Protein AF-A0A0C9Z096-F1 (afdb_monomer_lite)

Organism: NCBI:txid765257

Secondary structure (DSSP, 8-state):
--TTSHHHHHHTS-SSPPPHHHHHHHH-TTS---STTS-EEETTEEEE----EEEEEEPPPTT----TT--STTEEEEEETTTBTHHHHHHHHHHHHHHHHHHHHHHHHHHHHHHT-----HHHHS--------HHHHHHHHHHHHHHHHHHHHHHHHHHH--S------------------------------------------------------

pLDDT: mean 74.46, std 22.17, range [29.5, 96.62]

Radius of gyration: 35.35 Å; chains: 1; bounding box: 98×48×95 Å

Sequence (218 aa):
PSSQSETWKSLSQDLTPLSLQEFITASNPTGRATTFAEPITVSHHVWCSIVSVDYYVWLRDSTGTLDIHATSERTAHGSMPGNTGMDAVQNMIVQGLDLIRKSLIAFCEDAMQVSMVTADLVPLENHISCFPTTFNSFADDLKRGASLTAHSRYITWFDNSFQGTKHSHDDEEYAMPAGSEDSPADNCSAGDSIDHPHSDHNEGCRVSRRLAKSGAGV

Structure (mmCIF, N/CA/C/O backbone):
data_AF-A0A0C9Z096-F1
#
_entry.id   AF-A0A0C9Z096-F1
#
loop_
_atom_site.group_PDB
_atom_site.id
_atom_site.type_symbol
_atom_site.label_atom_id
_atom_site.label_alt_id
_atom_site.label_comp_id
_atom_site.label_asym_id
_atom_site.label_entity_id
_atom_site.label_seq_id
_atom_site.pdbx_PDB_ins_code
_atom_site.Cartn_x
_atom_site.Cartn_y
_atom_site.Cartn_z
_atom_site.occupancy
_atom_site.B_iso_or_equiv
_atom_site.auth_seq_id
_atom_site.auth_comp_id
_atom_site.auth_asym_id
_atom_site.auth_atom_id
_atom_site.pdbx_PDB_model_num
ATOM 1 N N . PRO A 1 1 ? 18.635 -6.097 -16.269 1.00 79.75 1 PRO A N 1
ATOM 2 C CA . PRO A 1 1 ? 18.584 -6.477 -17.701 1.00 79.75 1 PRO A CA 1
ATOM 3 C C . PRO A 1 1 ? 19.782 -7.367 -18.065 1.00 79.75 1 PRO A C 1
ATOM 5 O O . PRO A 1 1 ? 20.839 -7.167 -17.473 1.00 79.75 1 PRO A O 1
ATOM 8 N N . SER A 1 2 ? 19.647 -8.330 -18.987 1.00 79.12 2 SER A N 1
ATOM 9 C CA . SER A 1 2 ? 20.798 -9.119 -19.469 1.00 79.12 2 SER A CA 1
ATOM 10 C C . SER A 1 2 ? 21.611 -8.323 -20.495 1.00 79.12 2 SER A C 1
ATOM 12 O O . SER A 1 2 ? 21.033 -7.546 -21.253 1.00 79.12 2 SER A O 1
ATOM 14 N N . SER A 1 3 ? 22.929 -8.536 -20.566 1.00 76.69 3 SER A N 1
ATOM 15 C CA . SER A 1 3 ? 23.837 -7.775 -21.449 1.00 76.69 3 SER A CA 1
ATOM 16 C C . SER A 1 3 ? 23.543 -7.898 -22.947 1.00 76.69 3 SER A C 1
ATOM 18 O O . SER A 1 3 ? 23.954 -7.055 -23.738 1.00 76.69 3 SER A O 1
ATOM 20 N N . GLN A 1 4 ? 22.796 -8.928 -23.345 1.00 77.81 4 GLN A N 1
ATOM 21 C CA . GLN A 1 4 ? 22.396 -9.161 -24.733 1.00 77.81 4 GLN A CA 1
ATOM 22 C C . GLN A 1 4 ? 21.029 -8.547 -25.084 1.00 77.81 4 GLN A C 1
ATOM 24 O O . GLN A 1 4 ? 20.656 -8.532 -26.255 1.00 77.81 4 GLN A O 1
ATOM 29 N N . SER A 1 5 ? 20.277 -8.050 -24.094 1.00 81.88 5 SER A N 1
ATOM 30 C CA . SER A 1 5 ? 18.935 -7.494 -24.312 1.00 81.88 5 SER A CA 1
ATOM 31 C C . SER A 1 5 ? 18.969 -6.139 -25.026 1.00 81.88 5 SER A C 1
ATOM 33 O O . SER A 1 5 ? 19.892 -5.346 -24.842 1.00 81.88 5 SER A O 1
ATOM 35 N N . GLU A 1 6 ? 17.928 -5.838 -25.803 1.00 80.44 6 GLU A N 1
ATOM 36 C CA . GLU A 1 6 ? 17.743 -4.511 -26.412 1.00 80.44 6 GLU A CA 1
ATOM 37 C C . GLU A 1 6 ? 17.655 -3.408 -25.353 1.00 80.44 6 GLU A C 1
ATOM 39 O O . GLU A 1 6 ? 18.245 -2.345 -25.522 1.00 80.44 6 GLU A O 1
ATOM 44 N N . THR A 1 7 ? 17.017 -3.696 -24.214 1.00 80.06 7 THR A N 1
ATOM 45 C CA . THR A 1 7 ? 17.017 -2.819 -23.038 1.00 80.06 7 THR A CA 1
ATOM 46 C C . THR A 1 7 ? 18.433 -2.479 -22.594 1.00 80.06 7 THR A C 1
ATOM 48 O O . THR A 1 7 ? 18.724 -1.313 -22.343 1.00 80.06 7 THR A O 1
ATOM 51 N N . TRP A 1 8 ? 19.311 -3.483 -22.483 1.00 81.50 8 TRP A N 1
ATOM 52 C CA . TRP A 1 8 ? 20.699 -3.239 -22.110 1.00 81.50 8 TRP A CA 1
ATOM 53 C C . TRP A 1 8 ? 21.368 -2.346 -23.138 1.00 81.50 8 TRP A C 1
ATOM 55 O O . TRP A 1 8 ? 21.893 -1.323 -22.741 1.00 81.50 8 TRP A O 1
ATOM 65 N N . LYS A 1 9 ? 21.284 -2.671 -24.434 1.00 80.81 9 LYS A N 1
ATOM 66 C CA . LYS A 1 9 ? 21.905 -1.866 -25.499 1.00 80.81 9 LYS A CA 1
ATOM 67 C C . LYS A 1 9 ? 21.430 -0.411 -25.493 1.00 80.81 9 LYS A C 1
ATOM 69 O O . LYS A 1 9 ? 22.246 0.481 -25.671 1.00 80.81 9 LYS A O 1
ATOM 74 N N . SER A 1 10 ? 20.135 -0.182 -25.273 1.00 81.44 10 SER A N 1
ATOM 75 C CA . SER A 1 10 ? 19.545 1.157 -25.187 1.00 81.44 10 SER A CA 1
ATOM 76 C C . SER A 1 10 ? 20.049 1.917 -23.957 1.00 81.44 10 SER A C 1
ATOM 78 O O . SER A 1 10 ? 20.594 3.003 -24.096 1.00 81.44 10 SER A O 1
ATOM 80 N N . LEU A 1 11 ? 19.931 1.338 -22.760 1.00 82.06 11 LEU A N 1
ATOM 81 C CA . LEU A 1 11 ? 20.310 2.015 -21.512 1.00 82.06 11 LEU A CA 1
ATOM 82 C C . LEU A 1 11 ? 21.830 2.079 -21.304 1.00 82.06 11 LEU A C 1
ATOM 84 O O . LEU A 1 11 ? 22.326 2.920 -20.563 1.00 82.06 11 LEU A O 1
ATOM 88 N N . SER A 1 12 ? 22.586 1.196 -21.959 1.00 79.06 12 SER A N 1
ATOM 89 C CA . SER A 1 12 ? 24.045 1.192 -21.945 1.00 79.06 12 SER A CA 1
ATOM 90 C C . SER A 1 12 ? 24.643 2.224 -22.886 1.00 79.06 12 SER A C 1
ATOM 92 O O . SER A 1 12 ? 25.860 2.235 -23.016 1.00 79.06 12 SER A O 1
ATOM 94 N N . GLN A 1 13 ? 23.862 3.045 -23.593 1.00 78.12 13 GLN A N 1
ATOM 95 C CA . GLN A 1 13 ? 24.377 4.177 -24.378 1.00 78.12 13 GLN A CA 1
ATOM 96 C C . GLN A 1 13 ? 24.530 5.437 -23.520 1.00 78.12 13 GLN A C 1
ATOM 98 O O . GLN A 1 13 ? 25.486 6.187 -23.718 1.00 78.12 13 GLN A O 1
ATOM 103 N N . ASP A 1 14 ? 23.746 5.567 -22.453 1.00 78.56 14 ASP A N 1
ATOM 104 C CA . ASP A 1 14 ? 23.806 6.713 -21.548 1.00 78.56 14 ASP A CA 1
ATOM 105 C C . ASP A 1 14 ? 25.080 6.701 -20.686 1.00 78.56 14 ASP A C 1
ATOM 107 O O . ASP A 1 14 ? 25.501 5.659 -20.171 1.00 78.56 14 ASP A O 1
ATOM 111 N N . LEU A 1 15 ? 25.747 7.854 -20.572 1.00 76.62 15 LEU A N 1
ATOM 112 C CA . LEU A 1 15 ? 26.961 8.023 -19.754 1.00 76.62 15 LEU A CA 1
ATOM 113 C C . LEU A 1 15 ? 26.644 8.132 -18.258 1.00 76.62 15 LEU A C 1
ATOM 115 O O . LEU A 1 15 ? 27.463 7.766 -17.419 1.00 76.62 15 LEU A O 1
ATOM 119 N N . THR A 1 16 ? 25.453 8.622 -17.934 1.00 85.31 16 THR A N 1
ATOM 120 C CA . THR A 1 16 ? 24.951 8.805 -16.573 1.00 85.31 16 THR A CA 1
ATOM 121 C C . THR A 1 16 ? 23.565 8.190 -16.459 1.00 85.31 16 THR A C 1
ATOM 123 O O . THR A 1 16 ? 22.818 8.221 -17.439 1.00 85.31 16 THR A O 1
ATOM 126 N N . PRO A 1 17 ? 23.182 7.667 -15.284 1.00 89.12 17 PRO A N 1
ATOM 127 C CA . PRO A 1 17 ? 21.844 7.135 -15.112 1.00 89.12 17 PRO A CA 1
ATOM 128 C C . PRO A 1 17 ? 20.799 8.252 -15.208 1.00 89.12 17 PRO A C 1
ATOM 130 O O . PRO A 1 17 ? 21.047 9.384 -14.789 1.00 89.12 17 PRO A O 1
ATOM 133 N N . LEU A 1 18 ? 19.608 7.907 -15.694 1.00 91.12 18 LEU A N 1
ATOM 134 C CA . LEU A 1 18 ? 18.451 8.800 -15.689 1.00 91.12 18 LEU A CA 1
ATOM 135 C C . LEU A 1 18 ? 18.116 9.244 -14.257 1.00 91.12 18 LEU A C 1
ATOM 137 O O . LEU A 1 18 ? 18.046 8.427 -13.325 1.00 91.12 18 LEU A O 1
ATOM 141 N N . SER A 1 19 ? 17.832 10.534 -14.085 1.00 93.62 19 SER A N 1
ATOM 142 C CA . SER A 1 19 ? 17.234 11.043 -12.851 1.00 93.62 19 SER A CA 1
ATOM 143 C C . SER A 1 19 ? 15.847 10.429 -12.624 1.00 93.62 19 SER A C 1
ATOM 145 O O . SER A 1 19 ? 15.219 9.892 -13.539 1.00 93.62 19 SER A O 1
ATOM 147 N N . LEU A 1 20 ? 15.328 10.527 -11.396 1.00 92.12 20 LEU A N 1
ATOM 148 C CA . LEU A 1 20 ? 14.001 9.998 -11.062 1.00 92.12 20 LEU A CA 1
ATOM 149 C C . LEU A 1 20 ? 12.906 10.560 -11.984 1.00 92.12 20 LEU A C 1
ATOM 151 O O . LEU A 1 20 ? 12.043 9.816 -12.445 1.00 92.12 20 LEU A O 1
ATOM 155 N N . GLN A 1 21 ? 12.948 11.863 -12.272 1.00 91.75 21 GLN A N 1
ATOM 156 C CA . GLN A 1 21 ? 11.939 12.517 -13.102 1.00 91.75 21 GLN A CA 1
ATOM 157 C C . GLN A 1 21 ? 12.019 12.062 -14.564 1.00 91.75 21 GLN A C 1
ATOM 159 O O . GLN A 1 21 ? 10.987 11.790 -15.180 1.00 91.75 21 GLN A O 1
ATOM 164 N N . GLU A 1 22 ? 13.229 11.947 -15.114 1.00 92.81 22 GLU A N 1
ATOM 165 C CA . GLU A 1 22 ? 13.451 11.442 -16.475 1.00 92.81 22 GLU A CA 1
ATOM 166 C C . GLU A 1 22 ? 13.007 9.986 -16.592 1.00 92.81 22 GLU A C 1
ATOM 168 O O . GLU A 1 22 ? 12.291 9.635 -17.526 1.00 92.81 22 GLU A O 1
ATOM 173 N N . PHE A 1 23 ? 13.341 9.159 -15.600 1.00 92.75 23 PHE A N 1
ATOM 174 C CA . PHE A 1 23 ? 12.932 7.760 -15.539 1.00 92.75 23 PHE A CA 1
ATOM 175 C C . PHE A 1 23 ? 11.406 7.608 -15.494 1.00 92.75 23 PHE A C 1
ATOM 177 O O . PHE A 1 23 ? 10.839 6.829 -16.259 1.00 92.75 23 PHE A O 1
ATOM 184 N N . ILE A 1 24 ? 10.719 8.378 -14.641 1.00 89.69 24 ILE A N 1
ATOM 185 C CA . ILE A 1 24 ? 9.250 8.350 -14.563 1.00 89.69 24 ILE A CA 1
ATOM 186 C C . ILE A 1 24 ? 8.636 8.804 -15.892 1.00 89.69 24 ILE A C 1
ATOM 188 O O . ILE A 1 24 ? 7.705 8.167 -16.385 1.00 89.69 24 ILE A O 1
ATOM 192 N N . THR A 1 25 ? 9.179 9.857 -16.503 1.00 90.56 25 THR A N 1
ATOM 193 C CA . THR A 1 25 ? 8.698 10.373 -17.794 1.00 90.56 25 THR A CA 1
ATOM 194 C C . THR A 1 25 ? 8.883 9.339 -18.906 1.00 90.56 25 THR A C 1
ATOM 196 O O . THR A 1 25 ? 7.951 9.074 -19.663 1.00 90.56 25 THR A O 1
ATOM 199 N N . ALA A 1 26 ? 10.044 8.680 -18.953 1.00 89.25 26 ALA A N 1
ATOM 200 C CA . ALA A 1 26 ? 10.334 7.595 -19.886 1.00 89.25 26 ALA A CA 1
ATOM 201 C C . ALA A 1 26 ? 9.432 6.372 -19.662 1.00 89.25 26 ALA A C 1
ATOM 203 O O . ALA A 1 26 ? 9.109 5.663 -20.614 1.00 89.25 26 ALA A O 1
ATOM 204 N N . SER A 1 27 ? 9.001 6.141 -18.418 1.00 87.31 27 SER A N 1
ATOM 205 C CA . SER A 1 27 ? 8.112 5.029 -18.074 1.00 87.31 27 SER A CA 1
ATOM 206 C C . SER A 1 27 ? 6.651 5.253 -18.465 1.00 87.31 27 SER A C 1
ATOM 208 O O . SER A 1 27 ? 5.884 4.300 -18.587 1.00 87.31 27 SER A O 1
ATOM 210 N N . ASN A 1 28 ? 6.264 6.510 -18.685 1.00 83.94 28 ASN A N 1
ATOM 211 C CA . ASN A 1 28 ? 4.907 6.904 -19.035 1.00 83.94 28 ASN A CA 1
ATOM 212 C C . ASN A 1 28 ? 4.910 8.035 -20.084 1.00 83.94 28 ASN A C 1
ATOM 214 O O . ASN A 1 28 ? 4.446 9.144 -19.803 1.00 83.94 28 ASN A O 1
ATOM 218 N N . PRO A 1 29 ? 5.386 7.774 -21.317 1.00 71.19 29 PRO A N 1
ATOM 219 C CA . PRO A 1 29 ? 5.579 8.816 -22.329 1.00 71.19 29 PRO A CA 1
ATOM 220 C C . PRO A 1 29 ? 4.263 9.452 -22.799 1.00 71.19 29 PRO A C 1
ATOM 222 O O . PRO A 1 29 ? 4.257 10.553 -23.339 1.00 71.19 29 PRO A O 1
ATOM 225 N N . THR A 1 30 ? 3.133 8.771 -22.592 1.00 74.56 30 THR A N 1
ATOM 226 C CA . THR A 1 30 ? 1.797 9.265 -22.963 1.00 74.56 30 THR A CA 1
ATOM 227 C C . THR A 1 30 ? 1.059 9.942 -21.806 1.00 74.56 30 THR A C 1
ATOM 229 O O . THR A 1 30 ? -0.063 10.405 -21.998 1.00 74.56 30 THR A O 1
ATOM 232 N N . GLY A 1 31 ? 1.645 9.973 -20.601 1.00 68.69 31 GLY A N 1
ATOM 233 C CA . GLY A 1 31 ? 0.988 10.483 -19.395 1.00 68.69 31 GLY A CA 1
ATOM 234 C C . GLY A 1 31 ? -0.212 9.647 -18.929 1.00 68.69 31 GLY A C 1
ATOM 235 O O . GLY A 1 31 ? -0.923 10.060 -18.018 1.00 68.69 31 GLY A O 1
ATOM 236 N N . ARG A 1 32 ? -0.449 8.473 -19.527 1.00 61.38 32 ARG A N 1
ATOM 237 C CA . ARG A 1 32 ? -1.652 7.655 -19.327 1.00 61.38 32 ARG A CA 1
ATOM 238 C C . ARG A 1 32 ? -1.631 6.752 -18.107 1.00 61.38 32 ARG A C 1
ATOM 240 O O . ARG A 1 32 ? -2.680 6.192 -17.820 1.00 61.38 32 ARG A O 1
ATOM 247 N N . ALA A 1 33 ? -0.511 6.621 -17.392 1.00 66.19 33 ALA A N 1
ATOM 248 C CA . ALA A 1 33 ? -0.501 5.817 -16.176 1.00 66.19 33 ALA A CA 1
ATOM 249 C C . ALA A 1 33 ? -1.481 6.363 -15.135 1.00 66.19 33 ALA A C 1
ATOM 251 O O . ALA A 1 33 ? -1.207 7.354 -14.450 1.00 66.19 33 ALA A O 1
ATOM 252 N N . THR A 1 34 ? -2.632 5.707 -15.034 1.00 72.94 34 THR A N 1
ATOM 253 C CA . THR A 1 34 ? -3.784 6.131 -14.229 1.00 72.94 34 THR A CA 1
ATOM 254 C C . THR A 1 34 ? -3.820 5.426 -12.884 1.00 72.94 34 THR A C 1
ATOM 256 O O . THR A 1 34 ? -4.392 5.961 -11.940 1.00 72.94 34 THR A O 1
ATOM 259 N N . THR A 1 35 ? -3.159 4.271 -12.758 1.00 83.44 35 THR A N 1
ATOM 260 C CA . THR A 1 35 ? -3.184 3.452 -11.538 1.00 83.44 35 THR A CA 1
ATOM 261 C C . THR A 1 35 ? -1.789 2.969 -11.136 1.00 83.44 35 THR A C 1
ATOM 263 O O . THR A 1 35 ? -0.855 3.003 -11.935 1.00 83.44 35 THR A O 1
ATOM 266 N N . PHE A 1 36 ? -1.634 2.507 -9.890 1.00 87.88 36 PHE A N 1
ATOM 267 C CA . PHE A 1 36 ? -0.390 1.882 -9.415 1.00 87.88 36 PHE A CA 1
ATOM 268 C C . PHE A 1 36 ? -0.133 0.496 -10.027 1.00 87.88 36 PHE A C 1
ATOM 270 O O . PHE A 1 36 ? 0.969 -0.029 -9.885 1.00 87.88 36 PHE A O 1
ATOM 277 N N . ALA A 1 37 ? -1.144 -0.107 -10.659 1.00 89.25 37 ALA A N 1
ATOM 278 C CA . ALA A 1 37 ? -1.058 -1.472 -11.160 1.00 89.25 37 ALA A CA 1
ATOM 279 C C . ALA A 1 37 ? -0.433 -1.588 -12.550 1.00 89.25 37 ALA A C 1
ATOM 281 O O . ALA A 1 37 ? -0.107 -2.678 -13.022 1.00 89.25 37 ALA A O 1
ATOM 282 N N . GLU A 1 38 ? -0.251 -0.451 -13.211 1.00 90.44 38 GLU A N 1
ATOM 283 C CA . GLU A 1 38 ? 0.443 -0.396 -14.481 1.00 90.44 38 GLU A CA 1
ATOM 284 C C . GLU A 1 38 ? 1.941 -0.686 -14.276 1.00 90.44 38 GLU A C 1
ATOM 286 O O . GLU A 1 38 ? 2.583 -0.066 -13.421 1.00 90.44 38 GLU A O 1
ATOM 291 N N . PRO A 1 39 ? 2.529 -1.630 -15.034 1.00 92.19 39 PRO A N 1
ATOM 292 C CA . PRO A 1 39 ? 3.949 -1.937 -14.924 1.00 92.19 39 PRO A CA 1
ATOM 293 C C . PRO A 1 39 ? 4.826 -0.733 -15.277 1.00 92.19 39 PRO A C 1
ATOM 295 O O . PRO A 1 39 ? 4.693 -0.138 -16.347 1.00 92.19 39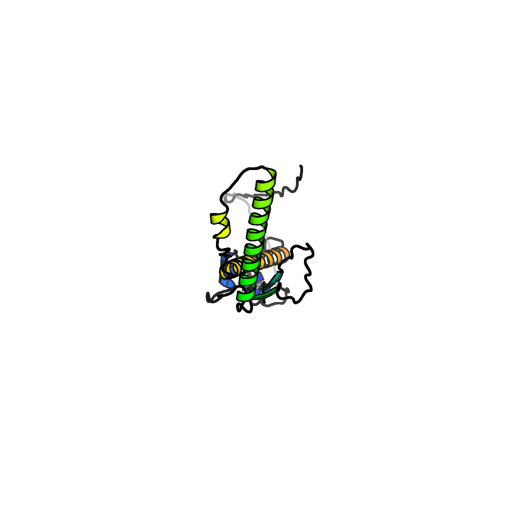 PRO A O 1
ATOM 298 N N . ILE A 1 40 ? 5.801 -0.429 -14.423 1.00 92.94 40 ILE A N 1
ATOM 299 C CA . ILE A 1 40 ? 6.772 0.638 -14.665 1.00 92.94 40 ILE A CA 1
ATOM 300 C C . ILE A 1 40 ? 7.846 0.101 -15.601 1.00 92.94 40 ILE A C 1
ATOM 302 O O . ILE A 1 40 ? 8.724 -0.668 -15.193 1.00 92.94 40 ILE A O 1
ATOM 306 N N . THR A 1 41 ? 7.745 0.499 -16.867 1.00 92.06 41 THR A N 1
ATOM 307 C CA . THR A 1 41 ? 8.547 -0.049 -17.961 1.00 92.06 41 THR A CA 1
ATOM 308 C C . THR A 1 41 ? 9.415 1.033 -18.580 1.00 92.06 41 THR A C 1
ATOM 310 O O . THR A 1 41 ? 8.882 2.014 -19.071 1.00 92.06 41 THR A O 1
ATOM 313 N N . VAL A 1 42 ? 10.735 0.851 -18.621 1.00 90.38 42 VAL A N 1
ATOM 314 C CA . VAL A 1 42 ? 11.663 1.766 -19.316 1.00 90.38 42 VAL A CA 1
ATOM 315 C C . VAL A 1 42 ? 12.539 0.948 -20.254 1.00 90.38 42 VAL A C 1
ATOM 317 O O . VAL A 1 42 ? 13.037 -0.109 -19.862 1.00 90.38 42 VAL A O 1
ATOM 320 N N . SER A 1 43 ? 12.680 1.405 -21.502 1.00 87.50 43 SER A N 1
ATOM 321 C CA . SER A 1 43 ? 13.390 0.695 -22.580 1.00 87.50 43 SER A CA 1
ATOM 322 C C . SER A 1 43 ? 12.961 -0.773 -22.708 1.00 87.50 43 SER A C 1
ATOM 324 O O . SER A 1 43 ? 13.793 -1.677 -22.768 1.00 87.50 43 SER A O 1
ATOM 326 N N . HIS A 1 44 ? 11.646 -1.018 -22.702 1.00 86.69 44 HIS A N 1
ATOM 327 C CA . HIS A 1 44 ? 11.019 -2.349 -22.784 1.00 86.69 44 HIS A CA 1
ATOM 328 C C . HIS A 1 44 ? 11.297 -3.297 -21.606 1.00 86.69 44 HIS A C 1
ATOM 330 O O . HIS A 1 44 ? 10.958 -4.477 -21.672 1.00 86.69 44 HIS A O 1
ATOM 336 N N . HIS A 1 45 ? 11.863 -2.799 -20.505 1.00 90.31 45 HIS A N 1
ATOM 337 C CA . HIS A 1 45 ? 12.083 -3.591 -19.302 1.00 90.31 45 HIS A CA 1
ATOM 338 C C . HIS A 1 45 ? 11.185 -3.153 -18.159 1.00 90.31 45 HIS A C 1
ATOM 340 O O . HIS A 1 45 ? 11.148 -1.976 -17.804 1.00 90.31 45 HIS A O 1
ATOM 346 N N . VAL A 1 46 ? 10.493 -4.123 -17.566 1.00 93.38 46 VAL A N 1
ATOM 347 C CA . VAL A 1 46 ? 9.643 -3.918 -16.394 1.00 93.38 46 VAL A CA 1
ATOM 348 C C . VAL A 1 46 ? 10.519 -3.878 -15.145 1.00 93.38 46 VAL A C 1
ATOM 350 O O . VAL A 1 46 ? 11.061 -4.895 -14.718 1.00 93.38 46 VAL A O 1
ATOM 353 N N . TRP A 1 47 ? 10.638 -2.700 -14.541 1.00 94.50 47 TRP A N 1
ATOM 354 C CA . TRP A 1 47 ? 11.446 -2.474 -13.338 1.00 94.50 47 TRP A CA 1
ATOM 355 C C . TRP A 1 47 ? 10.669 -2.758 -12.050 1.00 94.50 47 TRP A C 1
ATOM 357 O O . TRP A 1 47 ? 11.219 -3.242 -11.052 1.00 94.50 47 TRP A O 1
ATOM 367 N N . CYS A 1 48 ? 9.369 -2.477 -12.068 1.00 94.94 48 CYS A N 1
ATOM 368 C CA . CYS A 1 48 ? 8.452 -2.765 -10.978 1.00 94.94 48 CYS A CA 1
ATOM 369 C C . CYS A 1 48 ? 7.048 -3.000 -11.536 1.00 94.94 48 CYS A C 1
ATOM 371 O O . CYS A 1 48 ? 6.623 -2.323 -12.469 1.00 94.94 48 CYS A O 1
ATOM 373 N N . SER A 1 49 ? 6.329 -3.952 -10.954 1.00 93.00 49 SER A N 1
ATOM 374 C CA . SER A 1 49 ? 4.911 -4.164 -11.210 1.00 93.00 49 SER A CA 1
ATOM 375 C C . SER A 1 49 ? 4.269 -4.619 -9.908 1.00 93.00 49 SER A C 1
ATOM 377 O O . SER A 1 49 ? 4.759 -5.547 -9.264 1.00 93.00 49 SER A O 1
ATOM 379 N N . ILE A 1 50 ? 3.203 -3.928 -9.516 1.00 93.00 50 ILE A N 1
ATOM 380 C CA . ILE A 1 50 ? 2.321 -4.328 -8.425 1.00 93.00 50 ILE A CA 1
ATOM 381 C C . ILE A 1 50 ? 1.021 -4.744 -9.096 1.00 93.00 50 ILE A C 1
ATOM 383 O O . ILE A 1 50 ? 0.277 -3.895 -9.556 1.00 93.00 50 ILE A O 1
ATOM 387 N N . VAL A 1 51 ? 0.761 -6.042 -9.210 1.00 91.25 51 VAL A N 1
ATOM 388 C CA . VAL A 1 51 ? -0.428 -6.522 -9.935 1.00 91.25 51 VAL A CA 1
ATOM 389 C C . VAL A 1 51 ? -1.698 -6.258 -9.130 1.00 91.25 51 VAL A C 1
ATOM 391 O O . VAL A 1 51 ? -2.698 -5.792 -9.671 1.00 91.25 51 VAL A O 1
ATOM 394 N N . SER A 1 52 ? -1.637 -6.536 -7.830 1.00 92.69 52 SER A N 1
ATOM 395 C CA . SER A 1 52 ? -2.732 -6.320 -6.899 1.00 92.69 52 SER A CA 1
ATOM 396 C C . SER A 1 52 ? -2.216 -6.071 -5.485 1.00 92.69 52 SER A C 1
ATOM 398 O O . SER A 1 52 ? -1.078 -6.402 -5.142 1.00 92.69 52 SER A O 1
ATOM 400 N N . VAL A 1 53 ? -3.078 -5.482 -4.666 1.00 93.06 53 VAL A N 1
ATOM 401 C CA . VAL A 1 53 ? -2.942 -5.359 -3.220 1.00 93.06 53 VAL A CA 1
ATOM 402 C C . VAL A 1 53 ? -4.216 -5.906 -2.603 1.00 93.06 53 VAL A C 1
ATOM 404 O O . VAL A 1 53 ? -5.305 -5.410 -2.890 1.00 93.06 53 VAL A O 1
ATOM 407 N N . ASP A 1 54 ? -4.063 -6.922 -1.764 1.00 94.12 54 ASP A N 1
ATOM 408 C CA . ASP A 1 54 ? -5.153 -7.542 -1.024 1.00 94.12 54 ASP A CA 1
ATOM 409 C C . ASP A 1 54 ? -5.182 -7.019 0.413 1.00 94.12 54 ASP A C 1
ATOM 411 O O . ASP A 1 54 ? -4.184 -7.055 1.136 1.00 94.12 54 ASP A O 1
ATOM 415 N N . TYR A 1 55 ? -6.351 -6.549 0.827 1.00 92.56 55 TYR A N 1
ATOM 416 C CA . TYR A 1 55 ? -6.647 -6.101 2.175 1.00 92.56 55 TYR A CA 1
ATOM 417 C C . TYR A 1 55 ? -7.442 -7.180 2.884 1.00 92.56 55 TYR A C 1
ATOM 419 O O . TYR A 1 55 ? -8.523 -7.552 2.434 1.00 92.56 55 TYR A O 1
ATOM 427 N N . TYR A 1 56 ? -6.932 -7.631 4.022 1.00 92.19 56 TYR A N 1
ATOM 428 C CA . TYR A 1 56 ? -7.642 -8.529 4.916 1.00 92.19 56 TYR A CA 1
ATOM 429 C C . TYR A 1 56 ? -7.788 -7.848 6.273 1.00 92.19 56 TYR A C 1
ATOM 431 O O . TYR A 1 56 ? -6.807 -7.375 6.851 1.00 92.19 56 TYR A O 1
ATOM 439 N N . VAL A 1 57 ? -9.020 -7.766 6.764 1.00 91.06 57 VAL A N 1
ATOM 440 C CA . VAL A 1 57 ? -9.356 -7.131 8.040 1.00 91.06 57 VAL A CA 1
ATOM 441 C C . VAL A 1 57 ? -10.069 -8.147 8.908 1.00 91.06 57 VAL A C 1
ATOM 443 O O . VAL A 1 57 ? -11.030 -8.770 8.464 1.00 91.06 57 VAL A O 1
ATOM 446 N N . TRP A 1 58 ? -9.619 -8.273 10.153 1.00 90.50 58 TRP A N 1
ATOM 447 C CA . TRP A 1 58 ? -10.227 -9.126 11.167 1.00 90.50 58 TRP A CA 1
ATOM 448 C C . TRP A 1 58 ? -10.589 -8.287 12.386 1.00 90.50 58 TRP A C 1
ATOM 450 O O . TRP A 1 58 ? -9.774 -7.496 12.867 1.00 90.50 58 TRP A O 1
ATOM 460 N N . LEU A 1 59 ? -11.791 -8.491 12.917 1.00 87.56 59 LEU A N 1
ATOM 461 C CA . LEU A 1 59 ? -12.181 -7.942 14.208 1.00 87.56 59 LEU A CA 1
ATOM 462 C C . LEU A 1 59 ? -11.856 -8.930 15.315 1.00 87.56 59 LEU A C 1
ATOM 464 O O . LEU A 1 59 ? -12.309 -10.076 15.317 1.00 87.56 59 LEU A O 1
ATOM 468 N N . ARG A 1 60 ? -11.089 -8.450 16.291 1.00 80.81 60 ARG A N 1
ATOM 469 C CA . ARG A 1 60 ? -10.814 -9.194 17.513 1.00 80.81 60 ARG A CA 1
ATOM 470 C C . ARG A 1 60 ? -12.036 -9.155 18.420 1.00 80.81 60 ARG A C 1
ATOM 472 O O . ARG A 1 60 ? -12.692 -8.123 18.556 1.00 80.81 60 ARG A O 1
ATOM 479 N N . ASP A 1 61 ? -12.323 -10.286 19.041 1.00 69.62 61 ASP A N 1
ATOM 480 C CA . ASP A 1 61 ? -13.360 -10.387 20.051 1.00 69.62 61 ASP A CA 1
ATOM 481 C C . ASP A 1 61 ? -12.854 -9.980 21.445 1.00 69.62 61 ASP A C 1
ATOM 483 O O . ASP A 1 61 ? -11.658 -9.790 21.676 1.00 69.62 61 ASP A O 1
ATOM 487 N N . SER A 1 62 ? -13.779 -9.857 22.396 1.00 66.81 62 SER A N 1
ATOM 488 C CA . SER A 1 62 ? -13.454 -9.596 23.801 1.00 66.81 62 SER A CA 1
ATOM 489 C C . SER A 1 62 ? -12.789 -10.785 24.506 1.00 66.81 62 SER A C 1
ATOM 491 O O . SER A 1 62 ? -12.252 -10.603 25.596 1.00 66.81 62 SER A O 1
ATOM 493 N N . THR A 1 63 ? -12.796 -11.987 23.910 1.00 68.69 63 THR A N 1
ATOM 494 C CA . THR A 1 63 ? -12.141 -13.181 24.479 1.00 68.69 63 THR A CA 1
ATOM 495 C C . THR A 1 63 ? -10.636 -13.204 24.212 1.00 68.69 63 THR A C 1
ATOM 497 O O . THR A 1 63 ? -9.893 -13.938 24.860 1.00 68.69 63 THR A O 1
ATOM 500 N N . GLY A 1 64 ? -10.155 -12.321 23.334 1.00 65.75 64 GLY A N 1
ATOM 501 C CA . GLY A 1 64 ? -8.745 -11.999 23.193 1.00 65.75 64 GLY A CA 1
ATOM 502 C C . GLY A 1 64 ? -8.007 -12.859 22.172 1.00 65.75 64 GLY A C 1
ATOM 503 O O . GLY A 1 64 ? -6.847 -12.553 21.890 1.00 65.75 64 GLY A O 1
ATOM 504 N N . THR A 1 65 ? -8.643 -13.848 21.548 1.00 72.69 65 THR A N 1
ATOM 505 C CA . THR A 1 65 ? -8.009 -14.671 20.506 1.00 72.69 65 THR A CA 1
ATOM 506 C C . THR A 1 65 ? -8.422 -14.206 19.116 1.00 72.69 65 THR A C 1
ATOM 508 O O . THR A 1 65 ? -9.588 -14.268 18.741 1.00 72.69 65 THR A O 1
ATOM 511 N N . LEU A 1 66 ? -7.450 -13.721 18.338 1.00 76.06 66 LEU A N 1
ATOM 512 C CA . LEU A 1 66 ? -7.654 -13.403 16.928 1.00 76.06 66 LEU A CA 1
ATOM 513 C C . LEU A 1 66 ? -7.502 -14.684 16.104 1.00 76.06 66 LEU A C 1
ATOM 515 O O . LEU A 1 66 ? -6.385 -15.169 15.928 1.00 76.06 66 LEU A O 1
ATOM 519 N N . ASP A 1 67 ? -8.609 -15.222 15.603 1.00 72.62 67 ASP A N 1
ATOM 520 C CA . ASP A 1 67 ? -8.570 -16.318 14.637 1.00 72.62 67 ASP A CA 1
ATOM 521 C C . ASP A 1 67 ? -8.446 -15.757 13.212 1.00 72.62 67 ASP A C 1
ATOM 523 O O . ASP A 1 67 ? -9.404 -15.245 12.634 1.00 72.62 67 ASP A O 1
ATOM 527 N N . ILE A 1 68 ? -7.237 -15.844 12.654 1.00 75.94 68 ILE A N 1
ATOM 528 C CA . ILE A 1 68 ? -6.906 -15.359 11.305 1.00 75.94 68 ILE A CA 1
ATOM 529 C C . ILE A 1 68 ? -7.499 -16.287 10.226 1.00 75.94 68 ILE A C 1
ATOM 531 O O . ILE A 1 68 ? -7.699 -15.871 9.085 1.00 75.94 68 ILE A O 1
ATOM 535 N N . HIS A 1 69 ? -7.822 -17.534 10.580 1.00 74.94 69 HIS A N 1
ATOM 536 C CA . HIS A 1 69 ? -8.385 -18.530 9.669 1.00 74.94 69 HIS A CA 1
ATOM 537 C C . HIS A 1 69 ? -9.915 -18.606 9.726 1.00 74.94 69 HIS A C 1
ATOM 539 O O . HIS A 1 69 ? -10.523 -19.279 8.890 1.00 74.94 69 HIS A O 1
ATOM 545 N N . ALA A 1 70 ? -10.554 -17.905 10.665 1.00 67.56 70 ALA A N 1
ATOM 546 C CA . ALA A 1 70 ? -12.004 -17.843 10.751 1.00 67.56 70 ALA A CA 1
ATOM 547 C C . ALA A 1 70 ? -12.599 -17.102 9.546 1.00 67.56 70 ALA A C 1
ATOM 549 O O . ALA A 1 70 ? -12.445 -15.893 9.413 1.00 67.56 70 ALA A O 1
ATOM 550 N N . THR A 1 71 ? -13.394 -17.786 8.724 1.00 64.88 71 THR A N 1
ATOM 551 C CA . THR A 1 71 ? -14.213 -17.179 7.654 1.00 64.88 71 THR A CA 1
ATOM 552 C C . THR A 1 71 ? -15.522 -16.596 8.204 1.00 64.88 71 THR A C 1
ATOM 554 O O . THR A 1 71 ? -16.603 -16.819 7.662 1.00 64.88 71 THR A O 1
ATOM 557 N N . SER A 1 72 ? -15.439 -15.938 9.359 1.00 68.38 72 SER A N 1
ATOM 558 C CA . SER A 1 72 ? -16.597 -15.463 10.120 1.00 68.38 72 SER A CA 1
ATOM 559 C C . SER A 1 72 ? -17.110 -14.110 9.616 1.00 68.38 72 SER A C 1
ATOM 561 O O . SER A 1 72 ? -16.409 -13.396 8.898 1.00 68.38 72 SER A O 1
ATOM 563 N N . GLU A 1 73 ? -18.291 -13.700 10.096 1.00 77.81 73 GLU A N 1
ATOM 564 C CA . GLU A 1 73 ? -18.872 -12.353 9.910 1.00 77.81 73 GLU A CA 1
ATOM 565 C C . GLU A 1 73 ? -17.969 -11.203 10.407 1.00 77.81 73 GLU A C 1
ATOM 567 O O . GLU A 1 73 ? -18.287 -10.035 10.212 1.00 77.81 73 GLU A O 1
ATOM 572 N N . ARG A 1 74 ? -16.841 -11.514 11.058 1.00 84.38 74 ARG A N 1
ATOM 573 C CA . ARG A 1 74 ? -15.863 -10.562 11.607 1.00 84.38 74 ARG A CA 1
ATOM 574 C C . ARG A 1 74 ? -14.635 -10.379 10.729 1.00 84.38 74 ARG A C 1
ATOM 576 O O . ARG A 1 74 ? -13.615 -9.869 11.194 1.00 84.38 74 ARG A O 1
ATOM 583 N N . THR A 1 75 ? -14.714 -10.831 9.486 1.00 90.88 75 THR A N 1
ATOM 584 C CA . THR A 1 75 ? -13.625 -10.717 8.525 1.00 90.88 75 THR A CA 1
ATOM 585 C C . THR A 1 75 ? -14.106 -10.061 7.248 1.00 90.88 75 THR A C 1
ATOM 587 O O . THR A 1 75 ? -15.241 -10.261 6.819 1.00 90.88 75 THR A O 1
ATOM 590 N N . ALA A 1 76 ? -13.249 -9.241 6.655 1.00 92.50 76 ALA A N 1
ATOM 591 C CA . ALA A 1 76 ? -13.485 -8.653 5.351 1.00 92.50 76 ALA A CA 1
ATOM 592 C C . ALA A 1 76 ? -12.231 -8.779 4.499 1.00 92.50 76 ALA A C 1
ATOM 594 O O . ALA A 1 76 ? -11.110 -8.620 4.987 1.00 92.50 76 ALA A O 1
ATOM 595 N N . HIS A 1 77 ? -12.447 -9.036 3.216 1.00 93.69 77 HIS A N 1
ATOM 596 C CA . HIS A 1 77 ? -11.408 -9.051 2.202 1.00 93.69 77 HIS A CA 1
ATOM 597 C C . HIS A 1 77 ? -11.798 -8.106 1.073 1.00 93.69 77 HIS A C 1
ATOM 599 O O . HIS A 1 77 ? -12.966 -8.023 0.688 1.00 93.69 77 HIS A O 1
ATOM 605 N 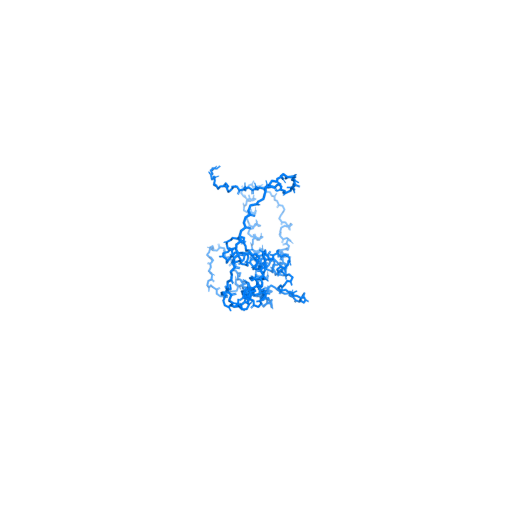N . GLY A 1 78 ? -10.811 -7.388 0.564 1.00 93.62 78 GLY A N 1
ATOM 606 C CA . GLY A 1 78 ? -10.952 -6.558 -0.615 1.00 93.62 78 GLY A CA 1
ATOM 607 C C . GLY A 1 78 ? -9.631 -6.450 -1.353 1.00 93.62 78 GLY A C 1
ATOM 608 O O . GLY A 1 78 ? -8.575 -6.761 -0.806 1.00 93.62 78 GLY A O 1
ATOM 609 N N . SER A 1 79 ? -9.684 -6.022 -2.606 1.00 94.06 79 SER A N 1
ATOM 610 C CA . SER A 1 79 ? -8.503 -5.923 -3.449 1.00 94.06 79 SER A CA 1
ATOM 611 C C . SER A 1 79 ? -8.503 -4.677 -4.326 1.00 94.06 79 SER A C 1
ATOM 613 O O . SER A 1 79 ? -9.539 -4.124 -4.717 1.00 94.06 79 SER A O 1
ATOM 615 N N . MET A 1 80 ? -7.288 -4.232 -4.632 1.00 92.06 80 MET A N 1
ATOM 616 C CA . MET A 1 80 ? -6.999 -3.120 -5.527 1.00 92.06 80 MET A CA 1
ATOM 617 C C . MET A 1 80 ? -5.939 -3.540 -6.553 1.00 92.06 80 MET A C 1
ATOM 619 O O . MET A 1 80 ? -5.050 -4.308 -6.197 1.00 92.06 80 MET A O 1
ATOM 623 N N . PRO A 1 81 ? -5.955 -3.017 -7.791 1.00 86.44 81 PRO A N 1
ATOM 624 C CA . PRO A 1 81 ? -6.944 -2.094 -8.354 1.00 86.44 81 PRO A CA 1
ATOM 625 C C . PRO A 1 81 ? -8.291 -2.793 -8.632 1.00 86.44 81 PRO A C 1
ATOM 627 O O . PRO A 1 81 ? -8.357 -4.014 -8.708 1.00 86.44 81 PRO A O 1
ATOM 630 N N . GLY A 1 82 ? -9.370 -2.021 -8.797 1.00 84.31 82 GLY A N 1
ATOM 631 C CA . GLY A 1 82 ? -10.715 -2.543 -9.103 1.00 84.31 82 GLY A CA 1
ATOM 632 C C . GLY A 1 82 ? -11.718 -2.455 -7.951 1.00 84.31 82 GLY A C 1
ATOM 633 O O . GLY A 1 82 ? -12.897 -2.724 -8.162 1.00 84.31 82 GLY A O 1
ATOM 634 N N . ASN A 1 83 ? -11.268 -2.039 -6.761 1.00 87.31 83 ASN A N 1
ATOM 635 C CA . ASN A 1 83 ? -12.089 -1.771 -5.574 1.00 87.31 83 ASN A CA 1
ATOM 636 C C . ASN A 1 83 ? -13.059 -2.911 -5.213 1.00 87.31 83 ASN A C 1
ATOM 638 O O . ASN A 1 83 ? -14.133 -2.681 -4.658 1.00 87.31 83 ASN A O 1
ATOM 642 N N . THR A 1 84 ? -12.689 -4.155 -5.519 1.00 92.06 84 THR A N 1
ATOM 643 C CA . THR A 1 84 ? -13.537 -5.315 -5.230 1.00 92.06 84 THR A CA 1
ATOM 644 C C . THR A 1 84 ? -13.516 -5.572 -3.729 1.00 92.06 84 THR A C 1
ATOM 646 O O . THR A 1 84 ? -12.444 -5.644 -3.142 1.00 92.06 84 THR A O 1
ATOM 649 N N . GLY A 1 85 ? -14.680 -5.667 -3.084 1.00 92.00 85 GLY A N 1
ATOM 650 C CA . GLY A 1 85 ? -14.778 -5.938 -1.640 1.00 92.00 85 GLY A CA 1
ATOM 651 C C . GLY A 1 85 ? -14.307 -4.803 -0.715 1.00 92.00 85 GLY A C 1
ATOM 652 O O . GLY A 1 85 ? -14.402 -4.933 0.503 1.00 92.00 85 GLY A O 1
ATOM 653 N N . MET A 1 86 ? -13.851 -3.666 -1.251 1.00 91.81 86 MET A N 1
ATOM 654 C CA . MET A 1 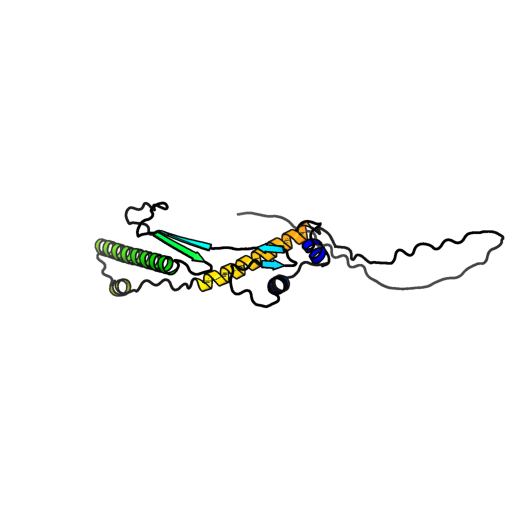86 ? -13.306 -2.566 -0.442 1.00 91.81 86 MET A CA 1
ATOM 655 C C . MET A 1 86 ? -14.361 -1.875 0.433 1.00 91.81 86 MET A C 1
ATOM 657 O O . MET A 1 86 ? -14.031 -1.419 1.527 1.00 91.81 86 MET A O 1
ATOM 661 N N . ASP A 1 87 ? -15.634 -1.884 0.027 1.00 91.25 87 ASP A N 1
ATOM 662 C CA . ASP A 1 87 ? -16.743 -1.419 0.872 1.00 91.25 87 ASP A CA 1
ATOM 663 C C . ASP A 1 87 ? -16.891 -2.290 2.129 1.00 91.25 87 ASP A C 1
ATOM 665 O O . ASP A 1 87 ? -17.103 -1.783 3.230 1.00 91.25 87 ASP A O 1
ATOM 669 N N . ALA A 1 88 ? -16.730 -3.612 1.991 1.00 91.75 88 ALA A N 1
ATOM 670 C CA . ALA A 1 88 ? -16.769 -4.534 3.123 1.00 91.75 88 ALA A CA 1
ATOM 671 C C . ALA A 1 88 ? -15.569 -4.315 4.054 1.00 91.75 88 ALA A C 1
ATOM 673 O O . ALA A 1 88 ? -15.741 -4.278 5.271 1.00 91.75 88 ALA A O 1
ATOM 674 N N . VAL A 1 89 ? -14.375 -4.098 3.490 1.00 92.19 89 VAL A N 1
ATOM 675 C CA . VAL A 1 89 ? -13.165 -3.724 4.243 1.00 92.19 89 VAL A CA 1
ATOM 676 C C . VAL A 1 89 ? -13.398 -2.434 5.031 1.00 92.19 89 VAL A C 1
ATOM 678 O O . VAL A 1 89 ? -13.139 -2.397 6.233 1.00 92.19 89 VAL A O 1
ATOM 681 N N . GLN A 1 90 ? -13.933 -1.392 4.390 1.00 91.75 90 GLN A N 1
ATOM 682 C CA . GLN A 1 90 ? -14.213 -0.116 5.047 1.00 91.75 90 GLN A CA 1
ATOM 683 C C . GLN A 1 90 ? -15.228 -0.269 6.179 1.00 91.75 90 GLN A C 1
ATOM 685 O O . GLN A 1 90 ? -14.993 0.209 7.290 1.00 91.75 90 GLN A O 1
ATOM 690 N N . ASN A 1 91 ? -16.326 -0.980 5.922 1.00 90.38 91 ASN A N 1
ATOM 691 C CA . ASN A 1 91 ? -17.348 -1.250 6.926 1.00 90.38 91 A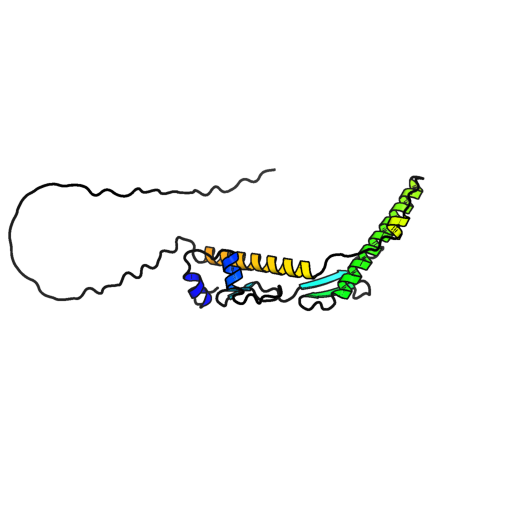SN A CA 1
ATOM 692 C C . ASN A 1 91 ? -16.777 -2.033 8.114 1.00 90.38 91 ASN A C 1
ATOM 694 O O . ASN A 1 91 ? -17.100 -1.718 9.257 1.00 90.38 91 ASN A O 1
ATOM 698 N N . MET A 1 92 ? -15.894 -3.004 7.869 1.00 92.12 92 MET A N 1
ATOM 699 C CA . MET A 1 92 ? -15.243 -3.777 8.927 1.00 92.12 92 MET A CA 1
ATOM 700 C C . MET A 1 92 ? -14.327 -2.901 9.790 1.00 92.12 92 MET A C 1
ATOM 702 O O . MET A 1 92 ? -14.368 -2.986 11.014 1.00 92.12 92 MET A O 1
ATOM 706 N N . ILE A 1 93 ? -13.548 -2.001 9.180 1.00 91.75 93 ILE A N 1
ATOM 707 C CA . ILE A 1 93 ? -12.716 -1.039 9.920 1.00 91.75 93 ILE A CA 1
ATOM 708 C C . ILE A 1 93 ? -13.592 -0.124 10.786 1.00 91.75 93 ILE A C 1
ATOM 710 O O . ILE A 1 93 ? -13.303 0.066 11.967 1.00 91.75 93 ILE A O 1
ATOM 714 N N . VAL A 1 94 ? -14.687 0.405 10.231 1.00 91.75 94 VAL A N 1
ATOM 715 C CA . VAL A 1 94 ? -15.635 1.257 10.969 1.00 91.75 94 VAL A CA 1
ATOM 716 C C . VAL A 1 94 ? -16.269 0.503 12.142 1.00 91.75 94 VAL A C 1
ATOM 718 O O . VAL A 1 94 ? -16.344 1.049 13.243 1.00 91.75 94 VAL A O 1
ATOM 721 N N . GLN A 1 95 ? -16.654 -0.761 11.949 1.00 90.62 95 GLN A N 1
ATOM 722 C CA . GLN A 1 95 ? -17.136 -1.619 13.034 1.00 90.62 95 GLN A CA 1
ATOM 723 C C . GLN A 1 95 ? -16.074 -1.814 14.124 1.00 90.62 95 GLN A C 1
ATOM 725 O O . GLN A 1 95 ? -16.388 -1.730 15.310 1.00 90.62 95 GLN A O 1
ATOM 730 N N . GLY A 1 96 ? -14.808 -2.012 13.750 1.00 89.94 96 GLY A N 1
ATOM 731 C CA . GLY A 1 96 ? -13.703 -2.103 14.706 1.00 89.94 96 GLY A CA 1
ATOM 732 C C . GLY A 1 96 ? -13.506 -0.824 15.518 1.00 89.94 96 GLY A C 1
ATOM 733 O O . GLY A 1 96 ? -13.337 -0.884 16.735 1.00 89.94 96 GLY A O 1
ATOM 734 N N . LEU A 1 97 ? -13.599 0.342 14.875 1.00 91.19 97 LEU A N 1
ATOM 735 C CA . LEU A 1 97 ? -13.548 1.635 15.563 1.00 91.19 97 LEU A CA 1
ATOM 736 C C . LEU A 1 97 ? -14.731 1.821 16.525 1.00 91.19 97 LEU A C 1
ATOM 738 O O . LEU A 1 97 ? -14.555 2.365 17.613 1.00 91.19 97 LEU A O 1
ATOM 742 N N . ASP A 1 98 ? -15.929 1.356 16.164 1.00 90.81 98 ASP A N 1
ATOM 743 C CA . ASP A 1 98 ? -17.087 1.360 17.065 1.00 90.81 98 ASP A CA 1
ATOM 744 C C . ASP A 1 98 ? -16.892 0.437 18.280 1.00 90.81 98 ASP A C 1
ATOM 746 O O . ASP A 1 98 ? -17.234 0.812 19.402 1.00 90.81 98 ASP A O 1
ATOM 750 N N . LEU A 1 99 ? -16.276 -0.735 18.094 1.00 89.00 99 LEU A N 1
ATOM 751 C CA . LEU A 1 99 ? -15.914 -1.622 19.203 1.00 89.00 99 LEU A CA 1
ATOM 752 C C . LEU A 1 99 ? -14.895 -0.975 20.150 1.00 89.00 99 LEU A C 1
ATOM 754 O O . LEU A 1 99 ? -15.062 -1.054 21.367 1.00 89.00 99 LEU A O 1
ATOM 758 N N . ILE A 1 100 ? -13.879 -0.291 19.615 1.00 89.56 100 ILE A N 1
ATOM 759 C CA . ILE A 1 100 ? -12.907 0.463 20.423 1.00 89.56 100 ILE A CA 1
ATOM 760 C C . ILE A 1 100 ? -13.618 1.559 21.220 1.00 89.56 100 ILE A C 1
ATOM 762 O O . ILE A 1 100 ? -13.408 1.675 22.425 1.00 89.56 100 ILE A O 1
ATOM 766 N N . ARG A 1 101 ? -14.501 2.326 20.575 1.00 92.00 101 ARG A N 1
ATOM 767 C CA . ARG A 1 101 ? -15.293 3.379 21.224 1.00 92.00 101 ARG A CA 1
ATOM 768 C C . ARG A 1 101 ? -16.128 2.829 22.382 1.00 92.00 101 ARG A C 1
ATOM 770 O O . ARG A 1 101 ? -16.068 3.372 23.480 1.00 92.00 101 ARG A O 1
ATOM 777 N N . LYS A 1 102 ? -16.844 1.721 22.169 1.00 90.62 102 LYS A N 1
ATOM 778 C CA . LYS A 1 102 ? -17.609 1.026 23.221 1.00 90.62 102 LYS A CA 1
ATOM 779 C C . LYS A 1 102 ? -16.717 0.544 24.365 1.00 90.62 102 LYS A C 1
ATOM 781 O O . LYS A 1 102 ? -17.084 0.695 25.524 1.00 90.62 102 LYS A O 1
ATOM 786 N N . SER A 1 103 ? -15.538 0.007 24.053 1.00 90.25 103 SER A N 1
ATOM 787 C CA . SER A 1 103 ? -14.577 -0.425 25.072 1.00 90.25 103 SER A CA 1
ATOM 788 C C . SER A 1 103 ? -14.031 0.742 25.896 1.00 90.25 103 SER A C 1
ATOM 790 O O . SER A 1 103 ? -13.795 0.570 27.087 1.00 90.25 103 SER A O 1
ATOM 792 N N . LEU A 1 104 ? -13.821 1.911 25.283 1.00 91.75 104 LEU A N 1
ATOM 793 C CA . LEU A 1 104 ? -13.395 3.120 25.990 1.00 91.75 104 LEU A CA 1
ATOM 794 C C . LEU A 1 104 ? -14.491 3.639 26.924 1.00 91.75 104 LEU A C 1
ATOM 796 O O . LEU A 1 104 ? -14.181 4.003 28.052 1.00 91.75 104 LEU A O 1
ATOM 800 N N . ILE A 1 105 ? -15.754 3.626 26.483 1.00 92.62 105 ILE A N 1
ATOM 801 C CA . ILE A 1 105 ? -16.907 3.987 27.324 1.00 92.62 105 ILE A CA 1
ATOM 802 C C . ILE A 1 105 ? -16.960 3.080 28.557 1.00 92.62 105 ILE A C 1
ATOM 804 O O . ILE A 1 105 ? -16.905 3.590 29.671 1.00 92.62 105 ILE A O 1
ATOM 808 N N . ALA A 1 106 ? -16.949 1.757 28.362 1.00 92.00 106 ALA A N 1
ATOM 809 C CA . ALA A 1 106 ? -16.983 0.795 29.466 1.00 92.00 106 ALA A CA 1
ATOM 810 C C . ALA A 1 106 ? -15.803 0.984 30.438 1.00 92.00 106 ALA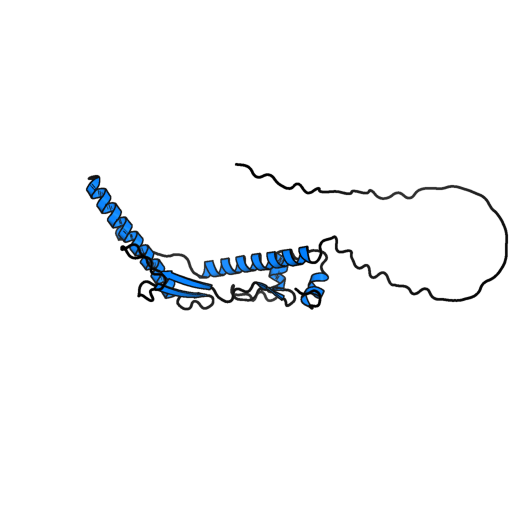 A C 1
ATOM 812 O O . ALA A 1 106 ? -15.978 0.996 31.652 1.00 92.00 106 ALA A O 1
ATOM 813 N N . PHE A 1 107 ? -14.597 1.212 29.907 1.00 91.81 107 PHE A N 1
ATOM 814 C CA . PHE A 1 107 ? -13.425 1.510 30.730 1.00 91.81 107 PHE A CA 1
ATOM 815 C C . PHE A 1 107 ? -13.601 2.791 31.562 1.00 91.81 107 PHE A C 1
ATOM 817 O O . PHE A 1 107 ? -13.227 2.828 32.736 1.00 91.81 107 PHE A O 1
ATOM 824 N N . CYS A 1 108 ? -14.161 3.851 30.973 1.00 92.62 108 CYS A N 1
ATOM 825 C CA . CYS A 1 108 ? -14.445 5.089 31.690 1.00 92.62 108 CYS A CA 1
ATOM 826 C C . CYS A 1 108 ? -15.500 4.881 32.781 1.00 92.62 108 CYS A C 1
ATOM 828 O O . CYS A 1 108 ? -15.320 5.392 33.884 1.00 92.62 108 CYS A O 1
ATOM 830 N N . GLU A 1 109 ? -16.567 4.131 32.505 1.00 92.94 109 GLU A N 1
ATOM 831 C CA . GLU A 1 109 ? -17.604 3.790 33.487 1.00 92.94 109 GLU A CA 1
ATOM 832 C C . GLU A 1 109 ? -17.022 3.045 34.695 1.00 92.94 109 GLU A C 1
ATOM 834 O O . GLU A 1 109 ? -17.236 3.466 35.836 1.00 92.94 109 GLU A O 1
ATOM 839 N N . ASP A 1 110 ? -16.199 2.022 34.452 1.00 92.69 110 ASP A N 1
ATOM 840 C CA . ASP A 1 110 ? -15.505 1.274 35.504 1.00 92.69 110 ASP A CA 1
ATOM 841 C C . ASP A 1 110 ? -14.588 2.192 36.335 1.00 92.69 110 ASP A C 1
ATOM 843 O O . ASP A 1 110 ? -14.594 2.166 37.571 1.00 92.69 110 ASP A O 1
ATOM 847 N N . ALA A 1 111 ? -13.816 3.062 35.675 1.00 92.38 111 ALA A N 1
ATOM 848 C CA . ALA A 1 111 ? -12.917 4.000 36.347 1.00 92.38 111 ALA A CA 1
ATOM 849 C C . ALA A 1 111 ? -13.673 5.042 37.193 1.00 92.38 111 ALA A C 1
ATOM 851 O O . ALA A 1 111 ? -13.230 5.395 38.292 1.00 92.38 111 ALA A O 1
ATOM 852 N N . MET A 1 112 ? -14.819 5.527 36.713 1.00 93.06 112 MET A N 1
ATOM 853 C CA . MET A 1 112 ? -15.701 6.438 37.450 1.00 93.06 112 MET A CA 1
ATOM 854 C C . MET A 1 112 ? -16.294 5.762 38.687 1.00 93.06 112 MET A C 1
ATOM 856 O O . MET A 1 112 ? -16.324 6.361 39.764 1.00 93.06 112 MET A O 1
ATOM 860 N N . GLN A 1 113 ? -16.687 4.491 38.569 1.00 91.06 113 GLN A N 1
ATOM 861 C CA . GLN A 1 113 ? -17.208 3.718 39.692 1.00 91.06 113 GLN A CA 1
ATOM 862 C C . GLN A 1 113 ? -16.164 3.538 40.804 1.00 91.06 113 GLN A C 1
ATOM 864 O O . GLN A 1 113 ? -16.494 3.663 41.984 1.00 91.06 113 GLN A O 1
ATOM 869 N N . VAL A 1 114 ? -14.900 3.299 40.441 1.00 91.88 114 VAL A N 1
ATOM 870 C CA . VAL A 1 114 ? -13.794 3.149 41.403 1.00 91.88 114 VAL A CA 1
ATOM 871 C C . VAL A 1 114 ? -13.377 4.487 42.024 1.00 91.88 114 VAL A C 1
ATOM 873 O O . VAL A 1 114 ? -13.080 4.548 43.215 1.00 91.88 114 VAL A O 1
ATOM 876 N N . SER A 1 115 ? -13.338 5.562 41.234 1.00 90.94 115 SER A N 1
ATOM 877 C CA . SER A 1 115 ? -12.838 6.874 41.677 1.00 90.94 115 SER A CA 1
ATOM 878 C C . SER A 1 115 ? -13.892 7.771 42.334 1.00 90.94 115 SER A C 1
ATOM 880 O O . SER A 1 115 ? -13.530 8.800 42.902 1.00 90.94 115 SER A O 1
ATOM 882 N N . MET A 1 116 ? -15.179 7.403 42.272 1.00 86.19 116 MET A N 1
ATOM 883 C CA . MET A 1 116 ? -16.320 8.234 42.693 1.00 86.19 116 MET A CA 1
ATOM 884 C C . MET A 1 116 ? -16.385 9.608 42.002 1.00 86.19 116 MET A C 1
ATOM 886 O O . MET A 1 116 ? -17.003 10.545 42.512 1.00 86.19 116 MET A O 1
ATOM 890 N N . VAL A 1 117 ? -15.762 9.734 40.830 1.00 86.44 117 VAL A N 1
ATOM 891 C CA . VAL A 1 117 ? -15.831 10.918 39.969 1.00 86.44 117 VAL A CA 1
ATOM 892 C C . VAL A 1 117 ? -16.824 10.642 38.848 1.00 86.44 117 VAL A C 1
ATOM 894 O O . VAL A 1 117 ? -16.865 9.540 38.314 1.00 86.44 117 VAL A O 1
ATOM 897 N N . THR A 1 118 ? -17.619 11.646 38.482 1.00 87.81 118 THR A N 1
ATOM 898 C CA . THR A 1 118 ? -18.547 11.562 37.348 1.00 87.81 118 THR A CA 1
ATOM 899 C C . THR A 1 118 ? -18.027 12.403 36.188 1.00 87.81 118 THR A C 1
ATOM 901 O O . THR A 1 118 ? -17.519 13.507 36.386 1.00 87.81 118 THR A O 1
ATOM 904 N N . ALA A 1 119 ? -18.144 11.868 34.979 1.00 87.94 119 ALA A N 1
ATOM 905 C CA . ALA A 1 119 ? -17.840 12.546 33.730 1.00 87.94 119 ALA A CA 1
ATOM 906 C C . ALA A 1 119 ? -18.998 12.334 32.751 1.00 87.94 119 ALA A C 1
ATOM 908 O O . ALA A 1 119 ? -19.676 11.308 32.787 1.00 87.94 119 ALA A O 1
ATOM 909 N N . ASP A 1 120 ? -19.224 13.318 31.885 1.00 91.62 120 ASP A N 1
ATOM 910 C CA . ASP A 1 120 ? -20.214 13.218 30.818 1.00 91.62 120 ASP A CA 1
ATOM 911 C C . ASP A 1 120 ? -19.627 12.440 29.630 1.00 91.62 120 ASP A C 1
ATOM 913 O O . ASP A 1 120 ? -18.686 12.903 28.980 1.00 91.62 120 ASP A O 1
ATOM 917 N N . LEU A 1 121 ? -20.174 11.252 29.360 1.00 92.31 121 LEU A N 1
ATOM 918 C CA . LEU A 1 121 ? -19.780 10.406 28.230 1.00 92.31 121 LEU A CA 1
ATOM 919 C C . LEU A 1 121 ? -20.659 10.612 26.988 1.00 92.31 121 LEU A C 1
ATOM 921 O O . LEU A 1 121 ? -20.319 10.088 25.926 1.00 92.31 121 LEU A O 1
ATOM 925 N N . VAL A 1 122 ? -21.717 11.429 27.062 1.00 92.25 122 VAL A N 1
ATOM 926 C CA . VAL A 1 122 ? -22.642 11.697 25.945 1.00 92.25 122 VAL A CA 1
ATOM 927 C C . VAL A 1 122 ? -21.916 12.139 24.661 1.00 92.25 122 VAL A C 1
ATOM 929 O O . VAL A 1 122 ? -22.296 11.681 23.577 1.00 92.25 122 VAL A O 1
ATOM 932 N N . PRO A 1 123 ? -20.848 12.967 24.703 1.00 92.31 123 PRO A N 1
ATOM 933 C CA . PRO A 1 123 ? -20.086 13.298 23.498 1.00 92.31 123 PRO A CA 1
ATOM 934 C C . PRO A 1 123 ? -19.422 12.081 22.837 1.00 92.31 123 PRO A C 1
ATOM 936 O O . PRO A 1 123 ? -19.375 11.999 21.611 1.00 92.31 123 PRO A O 1
ATOM 939 N N . LEU A 1 124 ? -18.923 11.130 23.631 1.00 89.88 124 LEU A N 1
ATOM 940 C CA . LEU A 1 124 ? -18.269 9.912 23.144 1.00 89.88 124 LEU A CA 1
ATOM 941 C C . LEU A 1 124 ? -19.293 8.865 22.675 1.00 89.88 124 LEU A C 1
ATOM 943 O O . LEU A 1 124 ? -19.068 8.159 21.689 1.00 89.88 124 LEU A O 1
ATOM 947 N N . GLU A 1 125 ? -20.444 8.789 23.340 1.00 91.31 125 GLU A N 1
ATOM 948 C CA . GLU A 1 125 ? -21.575 7.943 22.946 1.00 91.31 125 GLU A CA 1
ATOM 949 C C . GLU A 1 125 ? -22.148 8.342 21.586 1.00 91.31 125 GLU A C 1
ATOM 951 O O . GLU A 1 125 ? -22.428 7.475 20.755 1.00 91.31 125 GLU A O 1
ATOM 956 N N . ASN A 1 126 ? -22.266 9.648 21.345 1.00 91.00 126 ASN A N 1
ATOM 957 C CA . ASN A 1 126 ? -22.794 10.201 20.100 1.00 91.00 126 ASN A CA 1
ATOM 958 C C . ASN A 1 126 ? -21.736 10.345 19.000 1.00 91.00 126 ASN A C 1
ATOM 960 O O . ASN A 1 126 ? -22.068 10.717 17.872 1.00 91.00 126 ASN A O 1
ATOM 964 N N . HIS A 1 127 ? -20.466 10.065 19.298 1.00 90.00 127 HIS A N 1
ATOM 965 C CA . HIS A 1 127 ? -19.411 10.145 18.301 1.00 90.00 127 HIS A CA 1
ATOM 966 C C . HIS A 1 127 ? -19.595 9.057 17.236 1.00 90.00 127 HIS A C 1
ATOM 968 O O . HIS A 1 127 ? -19.499 7.860 17.513 1.00 90.00 127 HIS A O 1
ATOM 974 N N . ILE A 1 128 ? -19.782 9.475 15.984 1.00 85.38 128 ILE A N 1
ATOM 975 C CA . ILE A 1 128 ? -19.842 8.569 14.837 1.00 85.38 128 ILE A CA 1
ATOM 976 C C . ILE A 1 128 ? -18.416 8.155 14.477 1.00 85.38 128 ILE A C 1
ATOM 978 O O . ILE A 1 128 ? -17.626 8.964 13.991 1.00 85.38 128 ILE A O 1
ATOM 982 N N . SER A 1 129 ? -18.074 6.889 14.715 1.00 83.62 129 SER A N 1
ATOM 983 C CA . SER A 1 129 ? -16.811 6.319 14.249 1.00 83.62 129 SER A CA 1
ATOM 984 C C . SER A 1 129 ? -16.747 6.389 12.726 1.00 83.62 129 SER A C 1
ATOM 986 O O . SER A 1 129 ? -17.558 5.780 12.032 1.00 83.62 129 SER A O 1
ATOM 988 N N . CYS A 1 130 ? -15.778 7.130 12.198 1.00 80.44 130 CYS A N 1
ATOM 989 C CA . CYS A 1 130 ? -15.528 7.215 10.769 1.00 80.44 130 CYS A CA 1
ATOM 990 C C . CYS A 1 130 ? -14.081 6.827 10.473 1.00 80.44 130 CYS A C 1
ATOM 992 O O . CYS A 1 130 ? -13.167 7.105 11.249 1.00 80.44 130 CYS A O 1
ATOM 994 N N . PHE A 1 131 ? -13.879 6.176 9.332 1.00 77.38 131 PHE A N 1
ATOM 995 C CA . PHE A 1 131 ? -12.556 5.958 8.772 1.00 77.38 131 PHE A CA 1
ATOM 996 C C . PHE A 1 131 ? -12.419 6.894 7.566 1.00 77.38 131 PHE A C 1
ATOM 998 O O . PHE A 1 131 ? -12.962 6.589 6.504 1.00 77.38 131 PHE A O 1
ATOM 1005 N N . PRO A 1 132 ? -11.792 8.074 7.735 1.00 64.69 132 PRO A N 1
ATOM 1006 C CA . PRO A 1 132 ? -11.784 9.118 6.711 1.00 64.69 132 PRO A CA 1
ATOM 1007 C C . PRO A 1 132 ? -10.844 8.807 5.540 1.00 64.69 132 PRO A C 1
ATOM 1009 O O . PRO A 1 132 ? -10.778 9.580 4.585 1.00 64.69 132 PRO A O 1
ATOM 1012 N N . THR A 1 133 ? -10.088 7.707 5.594 1.00 63.41 133 THR A N 1
ATOM 1013 C CA . THR A 1 133 ? -9.142 7.378 4.536 1.00 63.41 133 THR A CA 1
ATOM 1014 C C . THR A 1 133 ? -9.875 6.856 3.311 1.00 63.41 133 THR A C 1
ATOM 1016 O O . THR A 1 133 ? -10.577 5.849 3.362 1.00 63.41 133 THR A O 1
ATOM 1019 N N . THR A 1 134 ? -9.673 7.530 2.183 1.00 71.94 134 THR A N 1
ATOM 1020 C CA . THR A 1 134 ? -10.103 7.008 0.889 1.00 71.94 134 THR A CA 1
ATOM 1021 C C . THR A 1 134 ? -9.014 6.073 0.386 1.00 71.94 134 THR A C 1
ATOM 1023 O O . THR A 1 134 ? -7.847 6.449 0.337 1.00 71.94 134 THR A O 1
ATOM 1026 N N . PHE A 1 135 ? -9.358 4.851 -0.010 1.00 84.19 135 PHE A N 1
ATOM 1027 C CA . PHE A 1 135 ? -8.383 3.917 -0.588 1.00 84.19 135 PHE A CA 1
ATOM 1028 C C . PHE A 1 135 ? -7.631 4.496 -1.801 1.00 84.19 135 PHE A C 1
ATOM 1030 O O . PHE A 1 135 ? -6.516 4.080 -2.102 1.00 84.19 135 PHE A O 1
ATOM 1037 N N . ASN A 1 136 ? -8.183 5.537 -2.426 1.00 82.94 136 ASN A N 1
ATOM 1038 C CA . ASN A 1 136 ? -7.526 6.337 -3.453 1.00 82.94 136 ASN A CA 1
ATOM 1039 C C . ASN A 1 136 ? -6.209 6.975 -2.977 1.00 82.94 136 ASN A C 1
ATOM 1041 O O . ASN A 1 136 ? -5.233 6.937 -3.718 1.00 82.94 136 ASN A O 1
ATOM 1045 N N . SER A 1 137 ? -6.128 7.498 -1.746 1.00 85.25 137 SER A N 1
ATOM 1046 C CA . SER A 1 137 ? -4.863 8.061 -1.248 1.00 85.25 137 SER A CA 1
ATOM 1047 C C . SER A 1 137 ? -3.790 6.980 -1.100 1.00 85.25 137 SER A C 1
ATOM 1049 O O . SER A 1 137 ? -2.634 7.201 -1.448 1.00 85.25 137 SER A O 1
ATOM 1051 N N . PHE A 1 138 ? -4.180 5.776 -0.663 1.00 86.56 138 PHE A N 1
ATOM 1052 C CA . PHE A 1 138 ? -3.268 4.632 -0.634 1.00 86.56 138 PHE A CA 1
ATOM 1053 C C . PHE A 1 138 ? -2.838 4.205 -2.039 1.00 86.56 138 PHE A C 1
ATOM 1055 O O . PHE A 1 138 ? -1.676 3.859 -2.230 1.00 86.56 138 PHE A O 1
ATOM 1062 N N . ALA A 1 139 ? -3.732 4.262 -3.029 1.00 88.62 139 ALA A N 1
ATOM 1063 C CA . ALA A 1 139 ? -3.390 3.991 -4.424 1.00 88.62 139 ALA A CA 1
ATOM 1064 C C . ALA A 1 139 ? -2.312 4.956 -4.949 1.00 88.62 139 ALA A C 1
ATOM 1066 O O . ALA A 1 139 ? -1.363 4.522 -5.607 1.00 88.62 139 ALA A O 1
ATOM 1067 N N . ASP A 1 140 ? -2.431 6.246 -4.632 1.00 88.31 140 ASP A N 1
ATOM 1068 C CA . ASP A 1 140 ? -1.454 7.267 -5.023 1.00 88.31 140 ASP A CA 1
ATOM 1069 C C . ASP A 1 140 ? -0.098 7.056 -4.337 1.00 88.31 140 ASP A C 1
ATOM 1071 O O . ASP A 1 140 ? 0.955 7.145 -4.979 1.00 88.31 140 ASP A O 1
ATOM 1075 N N . ASP A 1 141 ? -0.105 6.719 -3.047 1.00 90.69 141 ASP A N 1
ATOM 1076 C CA . ASP A 1 141 ? 1.119 6.413 -2.308 1.00 90.69 141 ASP A CA 1
ATOM 1077 C C . ASP A 1 141 ? 1.782 5.122 -2.808 1.00 90.69 141 ASP A C 1
ATOM 1079 O O . ASP A 1 141 ? 3.005 5.087 -2.970 1.00 90.69 141 ASP A O 1
ATOM 1083 N N . LEU A 1 142 ? 0.999 4.093 -3.153 1.00 92.25 142 LEU A N 1
ATOM 1084 C CA . LEU A 1 142 ? 1.492 2.873 -3.800 1.00 92.25 142 LEU A CA 1
ATOM 1085 C C . LEU A 1 142 ? 2.142 3.183 -5.148 1.00 92.25 142 LEU A C 1
ATOM 1087 O O . LEU A 1 142 ? 3.236 2.696 -5.427 1.00 92.25 142 LEU A O 1
ATOM 1091 N N . LYS A 1 143 ? 1.521 4.039 -5.965 1.00 91.56 143 LYS A N 1
ATOM 1092 C CA . LYS A 1 143 ? 2.083 4.480 -7.250 1.00 91.56 143 LYS A CA 1
ATOM 1093 C C . LYS A 1 143 ? 3.421 5.199 -7.060 1.00 91.56 143 LYS A C 1
ATOM 1095 O O . LYS A 1 143 ? 4.390 4.919 -7.776 1.00 91.56 143 LYS A O 1
ATOM 1100 N N . ARG A 1 144 ? 3.502 6.105 -6.079 1.00 91.31 144 ARG A N 1
ATOM 1101 C CA . ARG A 1 144 ? 4.743 6.818 -5.739 1.00 91.31 144 ARG A CA 1
ATOM 1102 C C . ARG A 1 144 ? 5.821 5.844 -5.258 1.00 91.31 144 ARG A C 1
ATOM 1104 O O . ARG A 1 144 ? 6.948 5.892 -5.746 1.00 91.31 144 ARG A O 1
ATOM 1111 N N . GLY A 1 145 ? 5.469 4.931 -4.355 1.00 93.56 145 GLY A N 1
ATOM 1112 C CA . GLY A 1 145 ? 6.370 3.908 -3.824 1.00 93.56 145 GLY A CA 1
ATOM 1113 C C . GLY A 1 145 ? 6.892 2.955 -4.901 1.00 93.56 145 GLY A C 1
ATOM 1114 O O . GLY A 1 145 ? 8.093 2.681 -4.948 1.00 93.56 145 GLY A O 1
ATOM 1115 N N . ALA A 1 146 ? 6.027 2.510 -5.816 1.00 94.00 146 ALA A N 1
ATOM 1116 C CA . ALA A 1 146 ? 6.411 1.693 -6.964 1.00 94.00 146 ALA A CA 1
ATOM 1117 C C . ALA A 1 146 ? 7.410 2.431 -7.866 1.00 94.00 146 ALA A C 1
ATOM 1119 O O . ALA A 1 146 ? 8.417 1.847 -8.264 1.00 94.00 146 ALA A O 1
ATOM 1120 N N . SER A 1 147 ? 7.184 3.725 -8.122 1.00 93.75 147 SER A N 1
ATOM 1121 C CA . SER A 1 147 ? 8.074 4.567 -8.937 1.00 93.75 147 SER A CA 1
ATOM 1122 C C . SER A 1 147 ? 9.462 4.711 -8.318 1.00 93.75 147 SER A C 1
ATOM 1124 O O . SER A 1 147 ? 10.469 4.492 -8.993 1.00 93.75 147 SER A O 1
ATOM 1126 N N . LEU A 1 148 ? 9.524 4.999 -7.016 1.00 95.38 148 LEU A N 1
ATOM 1127 C CA . LEU A 1 148 ? 10.785 5.074 -6.273 1.00 95.38 148 LEU A CA 1
ATOM 1128 C C . LEU A 1 148 ? 11.512 3.724 -6.252 1.00 95.38 148 LEU A C 1
ATOM 1130 O O . LEU A 1 148 ? 12.722 3.662 -6.460 1.00 95.38 148 LEU A O 1
ATOM 1134 N N . THR A 1 149 ? 10.773 2.631 -6.056 1.00 96.62 149 THR A N 1
ATOM 1135 C CA . THR A 1 149 ? 11.333 1.272 -6.050 1.00 96.62 149 THR A CA 1
ATOM 1136 C C . THR A 1 149 ? 11.881 0.884 -7.424 1.00 96.62 149 THR A C 1
ATOM 1138 O O . THR A 1 149 ? 12.974 0.325 -7.517 1.00 96.62 149 THR A O 1
ATOM 1141 N N . ALA A 1 150 ? 11.150 1.190 -8.498 1.00 95.81 150 ALA A N 1
ATOM 1142 C CA . ALA A 1 150 ? 11.579 0.949 -9.873 1.00 95.81 150 ALA A CA 1
ATOM 1143 C C . ALA A 1 150 ? 12.871 1.706 -10.197 1.00 95.81 150 ALA A C 1
ATOM 1145 O O . ALA A 1 150 ? 13.822 1.104 -10.696 1.00 95.81 150 ALA A O 1
ATOM 1146 N N . HIS A 1 151 ? 12.929 2.996 -9.855 1.00 96.19 151 HIS A N 1
ATOM 1147 C CA . HIS A 1 151 ? 14.118 3.818 -10.066 1.00 96.19 151 HIS A CA 1
ATOM 1148 C C . HIS A 1 151 ? 15.309 3.313 -9.249 1.00 96.19 151 HIS A C 1
ATOM 1150 O O . HIS A 1 151 ? 16.391 3.140 -9.796 1.00 96.19 151 HIS A O 1
ATOM 1156 N N . SER A 1 152 ? 15.106 2.957 -7.978 1.00 96.62 152 SER A N 1
ATOM 1157 C CA . SER A 1 152 ? 16.163 2.378 -7.140 1.00 96.62 152 SER A CA 1
ATOM 1158 C C . SER A 1 152 ? 16.740 1.085 -7.733 1.00 96.62 152 SER A C 1
ATOM 1160 O O . SER A 1 152 ? 17.960 0.901 -7.755 1.00 96.62 152 SER A O 1
ATOM 1162 N N . ARG A 1 153 ? 15.886 0.210 -8.282 1.00 95.50 153 ARG A N 1
ATOM 1163 C CA . ARG A 1 153 ? 16.320 -1.003 -8.997 1.00 95.50 153 ARG A CA 1
ATOM 1164 C C . ARG A 1 153 ? 17.095 -0.672 -10.270 1.00 95.50 153 ARG A C 1
ATOM 1166 O O . ARG A 1 153 ? 18.093 -1.335 -10.544 1.00 95.50 153 ARG A O 1
ATOM 1173 N N . TYR A 1 154 ? 16.659 0.341 -11.015 1.00 94.06 154 TYR A N 1
ATOM 1174 C CA . TYR A 1 154 ? 17.362 0.838 -12.196 1.00 94.06 154 TYR A CA 1
ATOM 1175 C C . TYR A 1 154 ? 18.753 1.374 -11.859 1.00 94.06 154 TYR A C 1
ATOM 1177 O O . TYR A 1 154 ? 19.719 0.911 -12.456 1.00 94.06 154 TYR A O 1
ATOM 1185 N N . ILE A 1 155 ? 18.874 2.256 -10.862 1.00 93.25 155 ILE A N 1
ATOM 1186 C CA . ILE A 1 155 ? 20.166 2.788 -10.405 1.00 93.25 155 ILE A CA 1
ATOM 1187 C C . ILE A 1 155 ? 21.081 1.657 -9.949 1.00 93.25 155 ILE A C 1
ATOM 1189 O O . ILE A 1 155 ? 22.205 1.545 -10.420 1.00 93.25 155 ILE A O 1
ATOM 1193 N N . THR A 1 156 ? 20.571 0.752 -9.110 1.00 92.69 156 THR A N 1
ATOM 1194 C CA . THR A 1 156 ? 21.349 -0.398 -8.629 1.00 92.69 156 THR A CA 1
ATOM 1195 C C . THR A 1 156 ? 21.843 -1.263 -9.789 1.00 92.69 156 THR A C 1
ATOM 1197 O O . THR A 1 156 ? 22.980 -1.730 -9.782 1.00 92.69 156 THR A O 1
ATOM 1200 N N . TRP A 1 157 ? 21.002 -1.500 -10.799 1.00 91.75 157 TRP A N 1
ATOM 1201 C CA . TRP A 1 157 ? 21.422 -2.215 -11.999 1.00 91.75 157 TRP A CA 1
ATOM 1202 C C . TRP A 1 157 ? 22.480 -1.433 -12.782 1.00 91.75 157 TRP A C 1
ATOM 1204 O O . TRP A 1 157 ? 23.478 -2.040 -13.162 1.00 91.75 157 TRP A O 1
ATOM 1214 N N . PHE A 1 158 ? 22.290 -0.132 -13.004 1.00 89.81 158 PHE A N 1
ATOM 1215 C CA . PHE A 1 158 ? 23.210 0.718 -13.759 1.00 89.81 158 PHE A CA 1
ATOM 1216 C C . PHE A 1 158 ? 24.591 0.748 -13.095 1.00 89.81 158 PHE A C 1
ATOM 1218 O O . PHE A 1 158 ? 25.586 0.396 -13.725 1.00 89.81 158 PHE A O 1
ATOM 1225 N N . ASP A 1 159 ? 24.642 1.042 -11.796 1.00 88.12 159 ASP A N 1
ATOM 1226 C CA . ASP A 1 159 ? 25.884 1.117 -11.027 1.00 88.12 159 ASP A CA 1
ATOM 1227 C C . ASP A 1 159 ? 26.639 -0.214 -11.045 1.00 88.12 159 ASP A C 1
ATOM 1229 O O . ASP A 1 159 ? 27.844 -0.241 -11.273 1.00 88.12 159 ASP A O 1
ATOM 1233 N N . ASN A 1 160 ? 25.937 -1.338 -10.864 1.00 87.06 160 ASN A N 1
ATOM 1234 C CA . ASN A 1 160 ? 26.554 -2.666 -10.916 1.00 87.06 160 ASN A CA 1
ATOM 1235 C C . ASN A 1 160 ? 27.017 -3.064 -12.323 1.00 87.06 160 ASN A C 1
ATOM 1237 O O . ASN A 1 160 ? 27.937 -3.866 -12.462 1.00 87.06 160 ASN A O 1
ATOM 1241 N N . SER A 1 161 ? 26.368 -2.534 -13.356 1.00 84.81 161 SER A N 1
ATOM 1242 C CA . SER A 1 161 ? 26.632 -2.868 -14.757 1.00 84.81 161 SER A CA 1
ATOM 1243 C C . SER A 1 161 ? 27.801 -2.084 -15.346 1.00 84.81 161 SER A C 1
ATOM 1245 O O . SER A 1 161 ? 28.469 -2.581 -16.250 1.00 84.81 161 SER A O 1
ATOM 1247 N N . PHE A 1 162 ? 28.052 -0.878 -14.835 1.00 78.12 162 PHE A N 1
ATOM 1248 C CA . PHE A 1 162 ? 28.985 0.080 -15.428 1.00 78.12 162 PHE A CA 1
ATOM 1249 C C . PHE A 1 162 ? 29.999 0.628 -14.416 1.00 78.12 162 PHE A C 1
ATOM 1251 O O . PHE A 1 162 ? 30.404 1.775 -14.542 1.00 78.12 162 PHE A O 1
ATOM 1258 N N . GLN A 1 163 ? 30.417 -0.161 -13.414 1.00 59.75 163 GLN A N 1
ATOM 1259 C CA . GLN A 1 163 ? 31.375 0.267 -12.377 1.00 59.75 163 GLN A CA 1
ATOM 1260 C C . GLN A 1 163 ? 32.669 0.870 -12.979 1.00 59.75 163 GLN A C 1
ATOM 1262 O O . GLN A 1 163 ? 33.608 0.148 -13.307 1.00 59.75 163 GLN A O 1
ATOM 1267 N N . GLY A 1 164 ? 32.717 2.203 -13.107 1.00 61.06 164 GLY A N 1
ATOM 1268 C CA . GLY A 1 164 ? 33.818 2.981 -13.689 1.00 61.06 164 GLY A CA 1
ATOM 1269 C C . GLY A 1 164 ? 33.327 4.184 -14.510 1.00 61.06 164 GLY A C 1
ATOM 1270 O O . GLY A 1 164 ? 32.141 4.307 -14.806 1.00 61.06 164 GLY A O 1
ATOM 1271 N N . THR A 1 165 ? 34.231 5.095 -14.892 1.00 51.34 165 THR A N 1
ATOM 1272 C CA . THR A 1 165 ? 33.918 6.104 -15.917 1.00 51.34 165 THR A CA 1
ATOM 1273 C C . THR A 1 165 ? 33.714 5.356 -17.223 1.00 51.34 165 THR A C 1
ATOM 1275 O O . THR A 1 165 ? 34.665 4.810 -17.779 1.00 51.34 165 THR A O 1
ATOM 1278 N N . LYS A 1 166 ? 32.478 5.299 -17.707 1.00 52.75 166 LYS A N 1
ATOM 1279 C CA . LYS A 1 166 ? 32.201 4.829 -19.056 1.00 52.75 166 LYS A CA 1
ATOM 1280 C C . LYS A 1 166 ? 32.940 5.760 -20.017 1.00 52.75 166 LYS A C 1
ATOM 1282 O O . LYS A 1 166 ? 32.565 6.921 -20.158 1.00 52.75 166 LYS A O 1
ATOM 1287 N N . HIS A 1 167 ? 34.052 5.294 -20.578 1.00 47.88 167 HIS A N 1
ATOM 1288 C CA . HIS A 1 167 ? 34.770 6.051 -21.595 1.00 47.88 167 HIS A CA 1
ATOM 1289 C C . HIS A 1 167 ? 33.820 6.255 -22.778 1.00 47.88 167 HIS A C 1
ATOM 1291 O O . HIS A 1 167 ? 33.119 5.311 -23.163 1.00 47.88 167 HIS A O 1
ATOM 1297 N N . SER A 1 168 ? 33.739 7.484 -23.303 1.00 47.91 168 SER A N 1
ATOM 1298 C CA . SER A 1 168 ? 33.104 7.693 -24.601 1.00 47.91 168 SER A CA 1
ATOM 1299 C C . SER A 1 168 ? 33.795 6.752 -25.576 1.00 47.91 168 SER A C 1
ATOM 1301 O O . SER A 1 168 ? 35.021 6.639 -25.588 1.00 47.91 168 SER A O 1
ATOM 1303 N N . HIS A 1 169 ? 33.003 5.991 -26.321 1.00 45.88 169 HIS A N 1
ATOM 1304 C CA . HIS A 1 169 ? 33.536 5.295 -27.472 1.00 45.88 169 HIS A CA 1
ATOM 1305 C C . HIS A 1 169 ? 33.781 6.392 -28.506 1.00 45.88 169 HIS A C 1
ATOM 1307 O O . HIS A 1 169 ? 32.860 6.788 -29.216 1.00 45.88 169 HIS A O 1
ATOM 1313 N N . ASP A 1 170 ? 34.975 6.978 -28.482 1.00 45.53 170 ASP A N 1
ATOM 1314 C CA . ASP A 1 170 ? 35.410 7.848 -29.560 1.00 45.53 170 ASP A CA 1
ATOM 1315 C C . ASP A 1 170 ? 35.589 6.922 -30.764 1.00 45.53 170 ASP A C 1
ATOM 1317 O O . ASP A 1 170 ? 36.543 6.146 -30.845 1.00 45.53 170 ASP A O 1
ATOM 1321 N N . ASP A 1 171 ? 34.603 6.935 -31.661 1.00 52.03 171 ASP A N 1
ATOM 1322 C CA . ASP A 1 171 ? 34.686 6.328 -32.987 1.00 52.03 171 ASP A CA 1
ATOM 1323 C C . ASP A 1 171 ? 35.687 7.128 -33.842 1.00 52.03 171 ASP A C 1
ATOM 1325 O O . ASP A 1 171 ? 35.347 7.662 -34.896 1.00 52.03 171 ASP A O 1
ATOM 1329 N N . GLU A 1 172 ? 36.937 7.246 -33.392 1.00 51.88 172 GLU A N 1
ATOM 1330 C CA . GLU A 1 172 ? 38.033 7.667 -34.255 1.00 51.88 172 GLU A CA 1
ATOM 1331 C C . GLU A 1 172 ? 38.426 6.468 -35.122 1.00 51.88 172 GLU A C 1
ATOM 1333 O O . GLU A 1 172 ? 39.253 5.626 -34.774 1.00 51.88 172 GLU A O 1
ATOM 1338 N N . GLU A 1 173 ? 37.681 6.356 -36.223 1.00 47.97 173 GLU A N 1
ATOM 1339 C CA . GLU A 1 173 ? 38.141 5.977 -37.556 1.00 47.97 173 GLU A CA 1
ATOM 1340 C C . GLU A 1 173 ? 39.441 5.156 -37.571 1.00 47.97 173 GLU A C 1
ATOM 1342 O O . GLU A 1 173 ? 40.551 5.686 -37.610 1.00 47.97 173 GLU A O 1
ATOM 1347 N N . TYR A 1 174 ? 39.302 3.827 -37.602 1.00 47.34 174 TYR A N 1
ATOM 1348 C CA . TYR A 1 174 ? 40.406 2.932 -37.940 1.00 47.34 174 TYR A CA 1
ATOM 1349 C C . TYR A 1 174 ? 40.770 3.144 -39.418 1.00 47.34 174 TYR A C 1
ATOM 1351 O O . TYR A 1 174 ? 40.326 2.410 -40.304 1.00 47.34 174 TYR A O 1
ATOM 1359 N N . ALA A 1 175 ? 41.547 4.190 -39.700 1.00 50.94 175 ALA A N 1
ATOM 1360 C CA . ALA A 1 175 ? 42.162 4.404 -40.995 1.00 50.94 175 ALA A CA 1
ATOM 1361 C C . ALA A 1 175 ? 43.166 3.270 -41.227 1.00 50.94 175 ALA A C 1
ATOM 1363 O O . ALA A 1 175 ? 44.253 3.229 -40.648 1.00 50.94 175 ALA A O 1
ATOM 1364 N N . MET A 1 176 ? 42.774 2.309 -42.062 1.00 41.56 176 MET A N 1
ATOM 1365 C CA . MET A 1 176 ? 43.670 1.270 -42.559 1.00 41.56 176 MET A CA 1
ATOM 1366 C C . MET A 1 176 ? 44.878 1.947 -43.227 1.00 41.56 176 MET A C 1
ATOM 1368 O O . MET A 1 176 ? 44.672 2.770 -44.123 1.00 41.56 176 MET A O 1
ATOM 1372 N N . PRO A 1 177 ? 46.128 1.627 -42.845 1.00 41.78 177 PRO A N 1
ATOM 1373 C CA . PRO A 1 177 ? 47.285 2.196 -43.513 1.00 41.78 177 PRO A CA 1
ATOM 1374 C C . PRO A 1 177 ? 47.316 1.668 -44.948 1.00 41.78 177 PRO A C 1
ATOM 1376 O O . PRO A 1 177 ? 47.445 0.465 -45.184 1.00 41.78 177 PRO A O 1
ATOM 1379 N N . ALA A 1 178 ? 47.150 2.576 -45.909 1.00 45.44 178 ALA A N 1
ATOM 1380 C CA . ALA A 1 178 ? 47.327 2.277 -47.317 1.00 45.44 178 ALA A CA 1
ATOM 1381 C C . ALA A 1 178 ? 48.776 1.829 -47.540 1.00 45.44 178 ALA A C 1
ATOM 1383 O O . ALA A 1 178 ? 49.720 2.575 -47.280 1.00 45.44 178 ALA A O 1
ATOM 1384 N N . GLY A 1 179 ? 48.943 0.592 -47.998 1.00 40.38 179 GLY A N 1
ATOM 1385 C CA . GLY A 1 179 ? 50.220 0.118 -48.498 1.00 40.38 179 GLY A CA 1
ATOM 1386 C C . GLY A 1 179 ? 50.576 0.808 -49.812 1.00 40.38 179 GLY A C 1
ATOM 1387 O O . GLY A 1 179 ? 49.727 0.963 -50.688 1.00 40.38 179 GLY A O 1
ATOM 1388 N N . SER A 1 180 ? 51.849 1.154 -49.966 1.00 40.34 180 SER A N 1
ATOM 1389 C CA . SER A 1 180 ? 52.528 1.133 -51.260 1.00 40.34 180 SER A CA 1
ATOM 1390 C C . SER A 1 180 ? 54.029 0.981 -51.038 1.00 40.34 180 SER A C 1
ATOM 1392 O O . SER A 1 180 ? 54.617 1.666 -50.203 1.00 40.34 180 SER A O 1
ATOM 1394 N N . GLU A 1 181 ? 54.581 0.026 -51.771 1.00 41.59 181 GLU A N 1
ATOM 1395 C CA . GLU A 1 181 ? 55.935 -0.509 -51.733 1.00 41.59 181 GLU A CA 1
ATOM 1396 C C . GLU A 1 181 ? 57.007 0.459 -52.277 1.00 41.59 181 GLU A C 1
ATOM 1398 O O . GLU A 1 181 ? 56.706 1.457 -52.928 1.00 41.59 181 GLU A O 1
ATOM 1403 N N . ASP A 1 182 ? 58.256 0.054 -52.025 1.00 35.09 182 ASP A N 1
ATOM 1404 C CA . ASP A 1 182 ? 59.511 0.387 -52.716 1.00 35.09 182 ASP A CA 1
ATOM 1405 C C . ASP A 1 182 ? 60.370 1.588 -52.254 1.00 35.09 182 ASP A C 1
ATOM 1407 O O . ASP A 1 182 ? 60.132 2.763 -52.519 1.00 35.09 182 ASP A O 1
ATOM 1411 N N . SER A 1 183 ? 61.478 1.219 -51.594 1.00 40.09 183 SER A N 1
ATOM 1412 C CA . SER A 1 183 ? 62.761 1.951 -51.502 1.00 40.09 183 SER A CA 1
ATOM 1413 C C . SER A 1 183 ? 63.563 1.789 -52.823 1.00 40.09 183 SER A C 1
ATOM 1415 O O . SER A 1 183 ? 63.090 1.034 -53.672 1.00 40.09 183 SER A O 1
ATOM 1417 N N . PRO A 1 184 ? 64.801 2.321 -53.028 1.00 50.66 184 PRO A N 1
ATOM 1418 C CA . PRO A 1 184 ? 65.685 3.105 -52.142 1.00 50.66 184 PRO A CA 1
ATOM 1419 C C . PRO A 1 184 ? 66.446 4.286 -52.821 1.00 50.66 184 PRO A C 1
ATOM 1421 O O . PRO A 1 184 ? 66.478 4.404 -54.041 1.00 50.66 184 PRO A O 1
ATOM 1424 N N . ALA A 1 185 ? 67.139 5.098 -52.003 1.00 34.72 185 ALA A N 1
ATOM 1425 C CA . ALA A 1 185 ? 68.573 5.457 -52.117 1.00 34.72 185 ALA A CA 1
ATOM 1426 C C . ALA A 1 185 ? 68.936 6.935 -51.813 1.00 34.72 185 ALA A C 1
ATOM 1428 O O . ALA A 1 185 ? 68.383 7.872 -52.377 1.00 34.72 185 ALA A O 1
ATOM 1429 N N . ASP A 1 186 ? 69.977 7.046 -50.978 1.00 32.53 186 ASP A N 1
ATOM 1430 C CA . ASP A 1 186 ? 71.092 8.005 -50.986 1.00 32.53 186 ASP A CA 1
ATOM 1431 C C . ASP A 1 186 ? 70.990 9.437 -50.402 1.00 32.53 186 ASP A C 1
ATOM 1433 O O . ASP A 1 186 ? 70.628 10.409 -51.052 1.00 32.53 186 ASP A O 1
ATOM 1437 N N . ASN A 1 187 ? 71.557 9.524 -49.187 1.00 32.69 187 ASN A N 1
ATOM 1438 C CA . ASN A 1 187 ? 72.760 10.288 -48.801 1.00 32.69 187 ASN A CA 1
ATOM 1439 C C . ASN A 1 187 ? 72.739 11.809 -48.494 1.00 32.69 187 ASN A C 1
ATOM 1441 O O . ASN A 1 187 ? 72.527 12.661 -49.347 1.00 32.69 187 ASN A O 1
ATOM 1445 N N . CYS A 1 188 ? 73.265 12.069 -47.282 1.00 31.98 188 CYS A N 1
ATOM 1446 C CA . CYS A 1 188 ? 74.212 13.119 -46.861 1.00 31.98 188 CYS A CA 1
ATOM 1447 C C . CYS A 1 188 ? 73.726 14.445 -46.223 1.00 31.98 188 CYS A C 1
ATOM 1449 O O . CYS A 1 188 ? 73.287 15.369 -46.891 1.00 31.98 188 CYS A O 1
ATOM 1451 N N . SER A 1 189 ? 74.090 14.549 -44.932 1.00 35.53 189 SER A N 1
ATOM 1452 C CA . SER A 1 189 ? 74.798 15.660 -44.256 1.00 35.53 189 SER A CA 1
ATOM 1453 C C . SER A 1 189 ? 74.048 16.861 -43.649 1.00 35.53 189 SER A C 1
ATOM 1455 O O . SER A 1 189 ? 73.531 17.724 -44.340 1.00 35.53 189 SER A O 1
ATOM 1457 N N . ALA A 1 190 ? 74.163 16.914 -42.311 1.00 34.12 190 ALA A N 1
ATOM 1458 C CA . ALA A 1 190 ? 74.523 18.018 -41.401 1.00 34.12 190 ALA A CA 1
ATOM 1459 C C . ALA A 1 190 ? 74.070 19.469 -41.683 1.00 34.12 190 ALA A C 1
ATOM 1461 O O . ALA A 1 190 ? 74.464 20.081 -42.672 1.00 34.12 190 ALA A O 1
ATOM 1462 N N . GLY A 1 191 ? 73.413 20.075 -40.685 1.00 30.84 191 GLY A N 1
ATOM 1463 C CA . GLY A 1 191 ? 73.212 21.522 -40.584 1.00 30.84 191 GLY A CA 1
ATOM 1464 C C . GLY A 1 191 ? 72.520 21.939 -39.281 1.00 30.84 191 GLY A C 1
ATOM 1465 O O . GLY A 1 191 ? 71.482 21.397 -38.927 1.00 30.84 191 GLY A O 1
ATOM 1466 N N . ASP A 1 192 ? 73.151 22.877 -38.590 1.00 32.28 192 ASP A N 1
ATOM 1467 C CA . ASP A 1 192 ? 72.951 23.384 -37.228 1.00 32.28 192 ASP A CA 1
ATOM 1468 C C . ASP A 1 192 ? 71.684 24.244 -36.964 1.00 32.28 192 ASP A C 1
ATOM 1470 O O . ASP A 1 192 ? 71.301 25.064 -37.791 1.00 32.28 192 ASP A O 1
ATOM 1474 N N . SER A 1 193 ? 71.196 24.143 -35.715 1.00 32.69 193 SER A N 1
ATOM 1475 C CA . SER A 1 193 ? 70.903 25.231 -34.748 1.00 32.69 193 SER A CA 1
ATOM 1476 C C . SER A 1 193 ? 69.661 26.166 -34.827 1.00 32.69 193 SER A C 1
ATOM 1478 O O . SER A 1 193 ? 69.297 26.709 -35.865 1.00 32.69 193 SER A O 1
ATOM 1480 N N . ILE A 1 194 ? 69.172 26.454 -33.600 1.00 35.19 194 ILE A N 1
ATOM 1481 C CA . ILE A 1 194 ? 68.463 27.638 -33.041 1.00 35.19 194 ILE A CA 1
ATOM 1482 C C . ILE A 1 194 ? 66.966 27.510 -32.635 1.00 35.19 194 ILE A C 1
ATOM 1484 O O . ILE A 1 194 ? 66.053 27.567 -33.450 1.00 35.19 194 ILE A O 1
ATOM 1488 N N . ASP A 1 195 ? 66.791 27.388 -31.307 1.00 32.72 195 ASP A N 1
ATOM 1489 C CA . ASP A 1 195 ? 65.878 28.031 -30.327 1.00 32.72 195 ASP A CA 1
ATOM 1490 C C . ASP A 1 195 ? 64.425 28.472 -30.663 1.00 32.72 195 ASP A C 1
ATOM 1492 O O . ASP A 1 195 ? 64.193 29.399 -31.430 1.00 32.72 195 ASP A O 1
ATOM 1496 N N . HIS A 1 196 ? 63.476 27.817 -29.954 1.00 35.66 196 HIS A N 1
ATOM 1497 C CA . HIS A 1 196 ? 62.410 28.284 -29.011 1.00 35.66 196 HIS A CA 1
ATOM 1498 C C . HIS A 1 196 ? 61.720 29.681 -29.150 1.00 35.66 196 HIS A C 1
ATOM 1500 O O . HIS A 1 196 ? 62.366 30.602 -29.634 1.00 35.66 196 HIS A O 1
ATOM 1506 N N . PRO A 1 197 ? 60.476 29.935 -28.618 1.00 44.88 197 PRO A N 1
ATOM 1507 C CA . PRO A 1 197 ? 59.767 29.202 -27.542 1.00 44.88 197 PRO A CA 1
ATOM 1508 C C . PRO A 1 197 ? 58.190 29.164 -27.546 1.00 44.88 197 PRO A C 1
ATOM 1510 O O . PRO A 1 197 ? 57.520 29.770 -28.374 1.00 44.88 197 PRO A O 1
ATOM 1513 N N . HIS A 1 198 ? 57.652 28.523 -26.487 1.00 31.53 198 HIS A N 1
ATOM 1514 C CA . HIS A 1 198 ? 56.383 28.737 -25.744 1.00 31.53 198 HIS A CA 1
ATOM 1515 C C . HIS A 1 198 ? 55.003 28.448 -26.385 1.00 31.53 198 HIS A C 1
ATOM 1517 O O . HIS A 1 198 ? 54.487 29.217 -27.188 1.00 31.53 198 HIS A O 1
ATOM 1523 N N . SER A 1 199 ? 54.323 27.419 -25.850 1.00 36.62 199 SER A N 1
ATOM 1524 C CA . SER A 1 199 ? 52.856 27.355 -25.760 1.00 36.62 199 SER A CA 1
ATOM 1525 C C . SER A 1 199 ? 52.456 26.970 -24.334 1.00 36.62 199 SER A C 1
ATOM 1527 O O . SER A 1 199 ? 52.828 25.903 -23.846 1.00 36.62 199 SER A O 1
ATOM 1529 N N . ASP A 1 200 ? 51.721 27.870 -23.686 1.00 34.91 200 ASP A N 1
ATOM 1530 C CA . ASP A 1 200 ? 51.022 27.675 -22.416 1.00 34.91 200 ASP A CA 1
ATOM 1531 C C . ASP A 1 200 ? 49.727 26.860 -22.602 1.00 34.91 200 ASP A C 1
ATOM 1533 O O . ASP A 1 200 ? 49.254 26.682 -23.726 1.00 34.91 200 ASP A O 1
ATOM 1537 N N . HIS A 1 201 ? 49.143 26.473 -21.457 1.00 34.69 201 HIS A N 1
ATOM 1538 C CA . HIS A 1 201 ? 47.844 25.818 -21.206 1.00 34.69 201 HIS A CA 1
ATOM 1539 C C . HIS A 1 201 ? 47.901 24.282 -21.061 1.00 34.69 201 HIS A C 1
ATOM 1541 O O . HIS A 1 201 ? 48.483 23.585 -21.875 1.00 34.69 201 HIS A O 1
ATOM 1547 N N . ASN A 1 202 ? 47.299 23.648 -20.050 1.00 36.56 202 ASN A N 1
ATOM 1548 C CA . ASN A 1 202 ? 46.386 24.124 -19.015 1.00 36.56 202 ASN A CA 1
ATOM 1549 C C . ASN A 1 202 ? 46.432 23.190 -17.791 1.00 36.56 202 ASN A C 1
ATOM 1551 O O . ASN A 1 202 ? 46.814 22.025 -17.878 1.00 36.56 202 ASN A O 1
ATOM 1555 N N . GLU A 1 203 ? 46.019 23.747 -16.662 1.00 35.91 203 GLU A N 1
ATOM 1556 C CA . GLU A 1 203 ? 46.089 23.245 -15.299 1.00 35.91 203 GLU A CA 1
ATOM 1557 C C . GLU A 1 203 ? 45.378 21.902 -15.072 1.00 35.91 203 GLU A C 1
ATOM 1559 O O . GLU A 1 203 ? 44.206 21.702 -15.391 1.00 35.91 203 GLU A O 1
ATOM 1564 N N . GLY A 1 204 ? 46.086 20.986 -14.410 1.00 32.19 204 GLY A N 1
ATOM 1565 C CA . GLY A 1 204 ? 45.495 19.807 -13.799 1.00 32.19 204 GLY A CA 1
ATOM 1566 C C . GLY A 1 204 ? 44.832 20.161 -12.470 1.00 32.19 204 GLY A C 1
ATOM 1567 O O . GLY A 1 204 ? 45.516 20.472 -11.499 1.00 32.19 204 GLY A O 1
ATOM 1568 N N . CYS A 1 205 ? 43.510 20.016 -12.389 1.00 32.72 205 CYS A N 1
ATOM 1569 C CA . CYS A 1 205 ? 42.794 19.981 -11.116 1.00 32.72 205 CYS A CA 1
ATOM 1570 C C . CYS A 1 205 ? 42.191 18.584 -10.900 1.00 32.72 205 CYS A C 1
ATOM 1572 O O . CYS A 1 205 ? 41.058 18.289 -11.274 1.00 32.72 205 CYS A O 1
ATOM 1574 N N . ARG A 1 206 ? 42.986 17.687 -10.301 1.00 35.41 206 ARG A N 1
ATOM 1575 C CA . ARG A 1 206 ? 42.516 16.400 -9.772 1.00 35.41 206 ARG A CA 1
ATOM 1576 C C . ARG A 1 206 ? 41.841 16.638 -8.423 1.00 35.41 206 ARG A C 1
ATOM 1578 O O . ARG A 1 206 ? 42.527 16.828 -7.421 1.00 35.41 206 ARG A O 1
ATOM 1585 N N . VAL A 1 207 ? 40.515 16.556 -8.365 1.00 34.25 207 VAL A N 1
ATOM 1586 C CA . VAL A 1 207 ? 39.796 16.455 -7.087 1.00 34.25 207 VAL A CA 1
ATOM 1587 C C . VAL A 1 207 ? 39.571 14.980 -6.760 1.00 34.25 207 VAL A C 1
ATOM 1589 O O . VAL A 1 207 ? 38.604 14.360 -7.189 1.00 34.25 207 VAL A O 1
ATOM 1592 N N . SER A 1 208 ? 40.484 14.416 -5.969 1.00 34.75 208 SER A N 1
ATOM 1593 C CA . SER A 1 208 ? 40.286 13.136 -5.284 1.00 34.75 208 SER A CA 1
ATOM 1594 C C . SER A 1 208 ? 39.340 13.333 -4.098 1.00 34.75 208 SER A C 1
ATOM 1596 O O . SER A 1 208 ? 39.750 13.891 -3.081 1.00 34.75 208 SER A O 1
ATOM 1598 N N . ARG A 1 209 ? 38.101 12.830 -4.164 1.00 35.34 209 ARG A N 1
ATOM 1599 C CA . ARG A 1 209 ? 37.309 12.590 -2.945 1.00 35.34 209 ARG A CA 1
ATOM 1600 C C . ARG A 1 209 ? 37.514 11.159 -2.474 1.00 35.34 209 ARG A C 1
ATOM 1602 O O . ARG A 1 209 ? 37.044 10.207 -3.088 1.00 35.34 209 ARG A O 1
ATOM 1609 N N . ARG A 1 210 ? 38.233 11.035 -1.358 1.00 34.03 210 ARG A N 1
ATOM 1610 C CA . ARG A 1 210 ? 38.324 9.808 -0.568 1.00 34.03 210 ARG A CA 1
ATOM 1611 C C . ARG A 1 210 ? 36.990 9.544 0.128 1.00 34.03 210 ARG A C 1
ATOM 1613 O O . ARG A 1 210 ? 36.432 10.428 0.771 1.00 34.03 210 ARG A O 1
ATOM 1620 N N . LEU A 1 211 ? 36.545 8.297 0.021 1.00 34.94 211 LEU A N 1
ATOM 1621 C CA . LEU A 1 211 ? 35.581 7.654 0.906 1.00 34.94 211 LEU A CA 1
ATOM 1622 C C . LEU A 1 211 ? 36.029 7.778 2.369 1.00 34.94 211 LEU A C 1
ATOM 1624 O O . LEU A 1 211 ? 37.161 7.425 2.699 1.00 34.94 211 LEU A O 1
ATOM 1628 N N . ALA A 1 212 ? 35.114 8.185 3.247 1.00 33.03 212 ALA A N 1
ATOM 1629 C CA . ALA A 1 212 ? 35.189 7.889 4.671 1.00 33.03 212 ALA A CA 1
ATOM 1630 C C . ALA A 1 212 ? 33.974 7.032 5.037 1.00 33.03 212 ALA A C 1
ATOM 1632 O O . ALA A 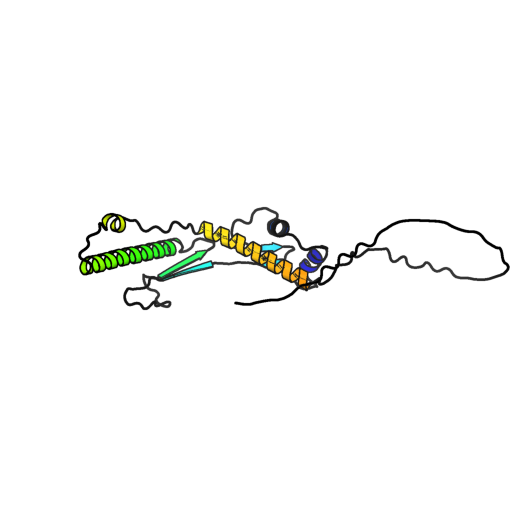1 212 ? 32.827 7.420 4.821 1.00 33.03 212 ALA A O 1
ATOM 1633 N N . LYS A 1 213 ? 34.260 5.831 5.537 1.00 33.25 213 LYS A N 1
ATOM 1634 C CA . LYS A 1 213 ? 33.305 4.822 5.988 1.00 33.25 213 LYS A CA 1
ATOM 1635 C C . LYS A 1 213 ? 33.399 4.726 7.513 1.00 33.25 213 LYS A C 1
ATOM 1637 O O . LYS A 1 213 ? 34.505 4.679 8.039 1.00 33.25 213 LYS A O 1
ATOM 1642 N N . SER A 1 214 ? 32.233 4.541 8.135 1.00 31.08 214 SER A N 1
ATOM 1643 C CA . SER A 1 214 ? 31.983 3.906 9.441 1.00 31.08 214 SER A CA 1
ATOM 1644 C C . SER A 1 214 ? 32.089 4.741 10.723 1.00 31.08 214 SER A C 1
ATOM 1646 O O . SER A 1 214 ? 33.091 5.396 10.982 1.00 31.08 214 SER A O 1
ATOM 1648 N N . GLY A 1 215 ? 31.086 4.544 11.590 1.00 29.50 215 GLY A N 1
ATOM 1649 C CA . GLY A 1 215 ? 31.191 4.753 13.034 1.00 29.50 215 GLY A CA 1
ATOM 1650 C C . GLY A 1 215 ? 29.845 4.741 13.760 1.00 29.50 215 GLY A C 1
ATOM 1651 O O . GLY A 1 215 ? 29.261 5.794 13.962 1.00 29.50 215 GLY A O 1
ATOM 1652 N N . ALA A 1 216 ? 29.366 3.555 14.145 1.00 35.28 216 ALA A N 1
ATOM 1653 C CA . ALA A 1 216 ? 28.279 3.359 15.106 1.00 35.28 216 ALA A CA 1
ATOM 1654 C C . ALA A 1 216 ? 28.706 3.755 16.533 1.00 35.28 216 ALA A C 1
ATOM 1656 O O . ALA A 1 216 ? 29.887 3.637 16.860 1.00 35.28 216 ALA A O 1
ATOM 1657 N N . GLY A 1 217 ? 27.751 4.108 17.402 1.00 33.34 217 GLY A N 1
ATOM 1658 C CA . GLY A 1 217 ? 27.988 4.111 18.847 1.00 33.34 217 GLY A CA 1
ATOM 1659 C C . GLY A 1 217 ? 27.003 4.916 19.696 1.00 33.34 217 GLY A C 1
ATOM 1660 O O . GLY A 1 217 ? 27.179 6.121 19.815 1.00 33.34 217 GLY A O 1
ATOM 1661 N N . VAL A 1 218 ? 26.109 4.156 20.349 1.00 37.81 218 VAL A N 1
ATOM 1662 C CA . VAL A 1 218 ? 25.365 4.390 21.612 1.00 37.81 218 VAL A CA 1
ATOM 1663 C C . VAL A 1 218 ? 24.237 5.419 21.609 1.00 37.81 218 VAL A C 1
ATOM 1665 O O . VAL A 1 218 ? 24.509 6.635 21.599 1.00 37.81 218 VAL A O 1
#

Foldseek 3Di:
DDCPDQLNVVQVQDQDHDDLVRQQCQQCVPVPPPWLQDFRAHSNDGLFGDNKDKDKFFADDPVGDTDPPDPDPRIFMFMPDVGRRVVVVQVSVQVNQVVVLVVVVVVVVVVCVVVVDDDDCVVSVPDRRHDPDDVVVVRVVSSVVRSVSSSVSRVVCVCVVDVDRPDPPPPPDPPDPDDDDDDDDDDDDDDDDDDDDDDDDDDDDDDDDDDDDDDDDD

=== Feature glossary ===
Each block in this record encodes a different view of the same protein. In brief:

Predicted aligned error. PAE(i, j) answers: if I align the predicted and true structures on residue i, how far off (in Å) do I expect residue j to be? A block-diagonal PAE matrix with low values on the blocks and high values off-diagonal is the signature of a multi-domain protein with confidently predicted domains but uncertain inter-domain orientation.

Contact-map, Ramachandran, and PAE plots. Plot images: a contact map (which residues are close in 3D, as an N×N binary image), a Ramachandran scatter (backbone torsion angles, revealing secondary-structure composition at a glance), and — for AlphaFold structures — a PAE heatmap (pairwise prediction confidence).

Backbone torsions (φ/ψ). φ (phi) and ψ (psi) are the two rotatable backbone dihedrals per residue: φ is the C(i-1)–N–Cα–C torsion, ψ is the N–Cα–C–N(i+1) torsion, both in degrees on (−180°, 180°]. α-helical residues cluster near (−60°, −45°); β-strand residues near (−120°, +130°). A Ramachandran plot is simply a scatter of (φ, ψ) for every residue.

Foldseek 3Di. A 3Di character summarizes, for each residue, the relative orientation of the Cα frame of its nearest spatial neighbor. Because it encodes fold topology rather than chemistry, 3Di alignments detect remote structural similarity that sequence alignment misses.

Radius of gyration, Cα contacts, bounding box. Three whole-structure scalars: the radius of gyration (RMS distance of Cα from centroid, in Å), the count of Cα–Cα contacts (pairs closer than 8 Å and separated by more than four residues in sequence — i.e. tertiary, not local, contacts), and the bounding-box dimensions. Together they distinguish compact globular folds from extended fibres or disordered chains.

Sequence. Sequence gives the chain of amino acids in standard one-letter code (A=alanine, C=cysteine, …, Y=tyrosine), read N→C. It is the only feature that is directly encoded by the gene; all structural features are derived from the folded form of this sequence.

mmCIF coordinates. Atomic coordinates in PDBx/mmCIF format — the same representation the Protein Data Bank distributes. Each line of the _atom_site loop places one backbone atom in Cartesian space (units: ångströms, origin: arbitrary).

Secondary structure (3-state, P-SEA). Three-state secondary structure (P-SEA) collapses the eight DSSP classes into helix (a), strand (b), and coil (c). P-SEA assigns these from Cα geometry alone — distances and angles — without requiring backbone oxygens, so it works on any Cα trace.

InterPro / GO / CATH / organism. Functional annotations link the protein to curated databases. InterPro entries identify conserved domains and families by matching the sequence against member-database signatures (Pfam, PROSITE, CDD, …). Gene Ontology (GO) terms describe molecular function, biological process, and cellular component in a controlled vocabulary. CATH places the structure in a hierarchical fold classification (Class/Architecture/Topology/Homologous-superfamily). The organism is the source species.

B-factor. B-factor (Debye–Waller factor) reflects atomic displacement in the crystal lattice. It is an experimental observable (units Å²), not a prediction; low values mean the atom is pinned down, high values mean it moves or is heterogeneous across the crystal.

Rendered structure images. Structure images are PyMOL renders from six orthogonal camera directions. Cartoon representation draws helices as coils and strands as arrows; sticks shows the backbone as bonds; surface shows the solvent-excluded envelope. Rainbow coloring maps sequence position to hue (blue→red, N→C); chain coloring assigns a distinct color per polypeptide.

Solvent-accessible surface area. Solvent-accessible surface area (SASA) is the area in Å² traced out by the centre of a 1.4 Å probe sphere (a water molecule) rolled over the protein's van der Waals surface (Shrake–Rupley / Lee–Richards construction). Buried residues have near-zero SASA; fully exposed residues can exceed 200 Å². The total SASA scales roughly with the number of surface residues.

Secondary structure (8-state, DSSP). The SS8 string is DSSP's per-residue secondary-structure call. α-helix (H) means an i→i+4 H-bond ladder; β-strand (E) means the residue participates in a β-sheet; 3₁₀ (G) and π (I) are tighter and wider helices; T/S are turns/bends; '-' is loop.

pLDDT. For AlphaFold models, the B-factor field carries pLDDT — the model's own estimate of local accuracy on a 0–100 scale. Regions with pLDDT<50 should be treated as essentially unmodeled; they often correspond to intrinsically disordered segments.

Nearest PDB structures. Nearest PDB neighbors are the top structural matches found by Foldseek when searching this structure against the entire Protein Data Bank. Each hit reports a TM-score (0 to 1; >0.5 almost always implies the same fold) and an E-value. These are *structural* homologs — they may share no detectable sequence similarity.